Protein 1NIJ (pdb70)

Foldseek 3Di:
DAAEEFEEEAAPPQACVVVVQCVQADLPPAAEEEEEADDDDAAFDDWDQFPQRWTWTQGPSQYIYTHVVGPPLVNVVRVVVCCVVVVHDHRHYYYYQYHLGAPQVVVVSCCVDPPNVPRHDYQWYEYRAELACLVVVQQPDVSNLLSLQLGQEYEYEPPVPHDDSVVVLVVSCFQHQFYDYDYPPDDGDDVVSRGRSNSPPWDASRGDHPDDDDDVSNVSHQKGKQKDKWLDAFAVVLVVVLVVVLLVVCQVWWAKKKKWGRHDPDQFIKIKIDGRNDIDIDTHGGCVPPRGIMMMMTIGGPRPRVVSNVSVVVRDD

Radius of gyration: 20.63 Å; Cα contacts (8 Å, |Δi|>4): 645; chains: 1; bounding box: 56×52×45 Å

Solvent-accessible surface area: 15286 Å² total; per-residue (Å²): 177,62,15,38,0,2,0,0,0,2,11,94,51,5,31,19,86,73,5,8,129,63,0,7,63,85,160,41,49,90,85,0,1,1,1,12,64,139,60,37,151,23,72,62,92,99,83,55,114,10,130,86,77,0,60,0,32,38,1,77,19,35,0,3,5,1,14,76,103,23,135,14,66,49,1,0,23,0,0,7,48,5,41,93,137,58,75,13,96,8,64,59,0,0,0,14,0,14,14,100,29,53,0,0,63,6,0,101,25,9,73,91,43,158,67,0,64,136,64,4,97,11,12,0,0,0,0,1,8,1,10,50,66,1,61,99,22,4,92,145,67,76,37,5,9,9,1,5,1,2,0,10,35,0,0,0,12,78,43,120,108,23,80,108,16,137,142,8,66,86,4,0,18,46,0,0,4,19,2,45,41,100,46,31,83,177,62,92,15,96,28,34,63,0,19,118,22,71,2,31,101,54,46,60,116,4,9,54,66,108,84,177,167,68,161,154,31,60,153,102,13,71,0,33,22,8,8,7,87,10,114,16,16,0,47,75,77,87,5,61,156,18,28,100,65,14,11,136,136,3,12,110,72,1,12,2,0,2,0,8,3,52,1,70,76,74,96,50,1,17,2,14,23,4,12,45,150,72,119,60,63,81,100,55,106,78,12,67,152,67,174,37,65,0,4,0,0,0,0,1,44,102,26,31,74,158,110,8,94,63,44,0,52,62,9,169,156

CATH classification: 3.40.50.300 (+1 more: 3.30.1220.10)

Organism: Escherichia coli (strain K12) (NCBI:txid83333)

Secondary structure (DSSP, 8-state):
-PEEEEEEEESSSSS-HHHHHHHHHS-----EEEE-SS--S--EEEEEE-TTS-EEEEETTS-EEE-TTS-HHHHHHHHHHHHHHTS---SEEEEEEETT--HHHHHHHHHHSHHHHHHEEEEEEEEEEETTTHHHHHHH-HHHHHHHHT-SEEEEE-TTT-S-THHHHHHHHHH-SSSPEEE--SS---GGGGS---TTS--S---SS---S-STGGGG-SEEEEEEEESS-B-HHHHHHHHHHHHHHTTTTEEEEEEEE-BTT-SEEEEEEEETTEEEEEEEEE-TTSPP-EEEEEEEES--HHHHHHHHHTT--

InterPro domains:
  IPR003495 CobW/HypB/UreG, nucleotide-binding domain [PF02492] (6-183)
  IPR011629 Zinc chaperone CobW-like, C-terminal [PF07683] (224-315)
  IPR011629 Zinc chaperone CobW-like, C-terminal [SM00833] (224-317)
  IPR027417 P-loop containing nucleoside triphosphate hydrolase [G3DSA:3.40.50.300] (1-202)
  IPR027417 P-loop containing nucleoside triphosphate hydrolase [SSF52540] (2-201)
  IPR036627 CobW-like, C-terminal domain superfamily [G3DSA:3.30.1220.10] (203-318)
  IPR051316 Zinc-regulated GTPase metalloprotein activator [PTHR13748] (2-314)

Nearest PDB structures (foldseek):
  4ixn-assembly1_A  TM=9.864E-01  e=1.273E-63  Escherichia coli K-12
  4ixm-assembly1_A  TM=9.834E-01  e=1.738E-61  Escherichia coli K-12
  3bmy-assembly1_A  TM=4.419E-01  e=2.146E-01  Homo sapiens
  7s9f-assembly1_A  TM=4.448E-01  e=3.265E-01  Homo sapiens
  3rlp-assembly3_B-2  TM=4.328E-01  e=5.275E-01  Homo sapiens

GO terms:
  GO:0003924 GTPase activity (F, EXP)
  GO:0005829 cytosol (C, IDA)
  GO:0003924 GTPase activity (F, IDA)
  GO:0042802 identical protein binding (F, IDA)
  GO:0046914 transition metal ion binding (F, IDA)
  GO:0006974 DNA damage response (P, IEP)

B-factor: mean 46.55, std 18.04, range [12.7, 126.31]

Structure (mmCIF, N/CA/C/O backbone):
data_1NIJ
#
_entry.id   1NIJ
#
_cell.length_a   83.830
_cell.length_b   66.520
_cell.length_c   56.150
_cell.angle_alpha   90.00
_cell.angle_beta   114.96
_cell.angle_gamma   90.00
#
_symmetry.space_group_name_H-M   'C 1 2 1'
#
loop_
_entity.id
_entity.type
_entity.pdbx_description
1 polymer 'Hypothetical protein yjiA'
2 water water
#
loop_
_atom_site.group_PDB
_atom_site.id
_atom_site.type_symbol
_atom_site.label_atom_id
_atom_site.label_alt_id
_atom_site.label_comp_id
_atom_site.label_asym_id
_atom_site.label_entity_id
_atom_site.label_seq_id
_atom_site.pdbx_PDB_ins_code
_atom_site.Cartn_x
_atom_site.Cartn_y
_atom_site.Cartn_z
_atom_site.occupancy
_atom_site.B_iso_or_equiv
_atom_site.auth_seq_id
_atom_site.auth_comp_id
_atom_site.auth_asym_id
_atom_site.auth_atom_id
_atom_site.pdbx_PDB_model_num
ATOM 1 N N . ASN A 1 2 ? 18.649 -4.060 42.914 1.00 57.18 2 ASN A N 1
ATOM 2 C CA . ASN A 1 2 ? 19.534 -2.980 43.440 1.00 59.04 2 ASN A CA 1
ATOM 3 C C . ASN A 1 2 ? 20.618 -2.510 42.464 1.00 43.00 2 ASN A C 1
ATOM 4 O O . ASN A 1 2 ? 21.796 -2.837 42.615 1.00 49.47 2 ASN A O 1
ATOM 9 N N . PRO A 1 3 ? 20.224 -1.755 41.453 1.00 42.73 3 PRO A N 1
ATOM 10 C CA . PRO A 1 3 ? 21.203 -0.941 40.729 1.00 43.21 3 PRO A CA 1
ATOM 11 C C . PRO A 1 3 ? 21.653 0.150 41.706 1.00 35.85 3 PRO A C 1
ATOM 12 O O . PRO A 1 3 ? 20.857 0.580 42.553 1.00 42.82 3 PRO A O 1
ATOM 16 N N . ILE A 1 4 ? 22.913 0.572 41.594 1.00 38.41 4 ILE A N 1
ATOM 17 C CA . ILE A 1 4 ? 23.524 1.511 42.523 1.00 45.56 4 ILE A CA 1
ATOM 18 C C . ILE A 1 4 ? 23.174 2.948 42.143 1.00 50.63 4 ILE A C 1
ATOM 19 O O . ILE A 1 4 ? 23.325 3.359 40.990 1.00 28.80 4 ILE A O 1
ATOM 24 N N . ALA A 1 5 ? 22.719 3.718 43.122 1.00 34.03 5 ALA A N 1
ATOM 25 C CA . ALA A 1 5 ? 22.294 5.068 42.836 1.00 26.39 5 ALA A CA 1
ATOM 26 C C . ALA A 1 5 ? 23.486 6.017 42.568 1.00 30.79 5 ALA A C 1
ATOM 27 O O . ALA A 1 5 ? 24.424 6.156 43.377 1.00 38.53 5 ALA A O 1
ATOM 29 N N . VAL A 1 6 ? 23.423 6.678 41.425 1.00 30.45 6 VAL A N 1
ATOM 30 C CA . VAL A 1 6 ? 24.468 7.599 40.986 1.00 23.01 6 VAL A CA 1
ATOM 31 C C . VAL A 1 6 ? 24.057 9.100 41.019 1.00 29.56 6 VAL A C 1
ATOM 32 O O . VAL A 1 6 ? 23.032 9.482 40.505 1.00 34.26 6 VAL A O 1
ATOM 36 N N . THR A 1 7 ? 24.902 9.913 41.642 1.00 31.30 7 THR A N 1
ATOM 37 C CA . THR A 1 7 ? 24.749 11.359 41.768 1.00 29.11 7 THR A CA 1
ATOM 38 C C . THR A 1 7 ? 25.902 11.981 40.926 1.00 24.42 7 THR A C 1
ATOM 39 O O . THR A 1 7 ? 27.060 11.579 41.077 1.00 27.10 7 THR A O 1
ATOM 43 N N . LEU A 1 8 ? 25.584 12.960 40.068 1.00 23.43 8 LEU A N 1
ATOM 44 C CA . LEU A 1 8 ? 26.634 13.737 39.409 1.00 25.78 8 LEU A CA 1
ATOM 45 C C . LEU A 1 8 ? 26.593 15.121 39.968 1.00 29.03 8 LEU A C 1
ATOM 46 O O . LEU A 1 8 ? 25.569 15.802 39.993 1.00 30.26 8 LEU A O 1
ATOM 51 N N . LEU A 1 9 ? 27.744 15.497 40.480 1.00 32.80 9 LEU A N 1
ATOM 52 C CA . LEU A 1 9 ? 27.920 16.720 41.183 1.00 30.38 9 LEU A CA 1
ATOM 53 C C . LEU A 1 9 ? 28.633 17.580 40.176 1.00 31.42 9 LEU A C 1
ATOM 54 O O . LEU A 1 9 ? 29.758 17.293 39.788 1.00 35.84 9 LEU A O 1
ATOM 59 N N . THR A 1 10 ? 27.995 18.658 39.785 1.00 31.58 10 THR A N 1
ATOM 60 C CA . THR A 1 10 ? 28.569 19.519 38.804 1.00 28.18 10 THR A CA 1
ATOM 61 C C . THR A 1 10 ? 28.549 20.929 39.284 1.00 32.23 10 THR A C 1
ATOM 62 O O . THR A 1 10 ? 28.160 21.224 40.428 1.00 43.20 10 THR A O 1
ATOM 66 N N . GLY A 1 11 ? 29.049 21.793 38.425 1.00 32.27 11 GLY A N 1
ATOM 67 C CA . GLY A 1 11 ? 28.932 23.214 38.612 1.00 32.36 11 GLY A CA 1
ATOM 68 C C . GLY A 1 11 ? 30.307 23.790 38.435 1.00 36.09 11 GLY A C 1
ATOM 69 O O . GLY A 1 11 ? 31.292 23.057 38.396 1.00 37.24 11 GLY A O 1
ATOM 70 N N . PHE A 1 12 ? 30.375 25.108 38.350 1.00 24.95 12 PHE A N 1
ATOM 71 C CA . PHE A 1 12 ? 31.590 25.759 37.901 1.00 25.99 12 PHE A CA 1
ATOM 72 C C . PHE A 1 12 ? 32.676 25.753 38.971 1.00 50.79 12 PHE A C 1
ATOM 73 O O . PHE A 1 12 ? 32.398 25.633 40.174 1.00 52.49 12 PHE A O 1
ATOM 81 N N . LEU A 1 13 ? 33.919 25.843 38.514 1.00 68.53 13 LEU A N 1
ATOM 82 C CA . LEU A 1 13 ? 35.101 25.798 39.385 1.00 77.91 13 LEU A CA 1
ATOM 83 C C . LEU A 1 13 ? 35.016 26.680 40.641 1.00 76.82 13 LEU A C 1
ATOM 84 O O . LEU A 1 13 ? 34.697 27.862 40.564 1.00 61.11 13 LEU A O 1
ATOM 89 N N . GLY A 1 14 ? 35.331 26.099 41.794 1.00 84.91 14 GLY A N 1
ATOM 90 C CA . GLY A 1 14 ? 35.300 26.844 43.038 1.00 91.21 14 GLY A CA 1
ATOM 91 C C . GLY A 1 14 ? 33.898 27.300 43.390 1.00 93.77 14 GLY A C 1
ATOM 92 O O . GLY A 1 14 ? 33.592 28.496 43.375 1.00 84.53 14 GLY A O 1
ATOM 93 N N . ALA A 1 15 ? 33.041 26.330 43.694 1.00 99.77 15 ALA A N 1
ATOM 94 C CA . ALA A 1 15 ? 31.673 26.606 44.110 1.00 95.05 15 ALA A CA 1
ATOM 95 C C . ALA A 1 15 ? 31.446 26.122 45.539 1.00 90.65 15 ALA A C 1
ATOM 96 O O . ALA A 1 15 ? 30.625 26.683 46.266 1.00 81.62 15 ALA A O 1
ATOM 98 N N . GLY A 1 16 ? 32.180 25.083 45.935 1.00 83.20 16 GLY A N 1
ATOM 99 C CA . GLY A 1 16 ? 32.097 24.566 47.288 1.00 77.48 16 GLY A CA 1
ATOM 100 C C . GLY A 1 16 ? 31.975 23.054 47.402 1.00 78.20 16 GLY A C 1
ATOM 101 O O . GLY A 1 16 ? 31.397 22.541 48.362 1.00 81.09 16 GLY A O 1
ATOM 102 N N . LYS A 1 17 ? 32.519 22.330 46.434 1.00 66.11 17 LYS A N 1
ATOM 103 C CA . LYS A 1 17 ? 32.437 20.879 46.463 1.00 62.63 17 LYS A CA 1
ATOM 104 C C . LYS A 1 17 ? 33.506 20.324 47.399 1.00 70.02 17 LYS A C 1
ATOM 105 O O . LYS A 1 17 ? 33.241 19.484 48.265 1.00 63.96 17 LYS A O 1
ATOM 111 N N . THR A 1 18 ? 34.717 20.827 47.214 1.00 62.57 18 THR A N 1
ATOM 112 C CA . THR A 1 18 ? 35.868 20.426 48.001 1.00 53.59 18 THR A CA 1
ATOM 113 C C . THR A 1 18 ? 35.564 20.239 49.505 1.00 61.79 18 THR A C 1
ATOM 114 O O . THR A 1 18 ? 35.978 19.235 50.080 1.00 51.19 18 THR A O 1
ATOM 118 N N . THR A 1 19 ? 34.864 21.188 50.135 1.00 40.57 19 THR A N 1
ATOM 119 C CA . THR A 1 19 ? 34.379 20.990 51.512 1.00 35.22 19 THR A CA 1
ATOM 120 C C . THR A 1 19 ? 33.443 19.763 51.625 1.00 51.46 19 THR A C 1
ATOM 121 O O . THR A 1 19 ? 33.300 19.165 52.707 1.00 53.72 19 THR A O 1
ATOM 125 N N . LEU A 1 20 ? 32.775 19.402 50.523 1.00 42.76 20 LEU A N 1
ATOM 126 C CA . LEU A 1 20 ? 31.713 18.396 50.620 1.00 45.80 20 LEU A CA 1
ATOM 127 C C . LEU A 1 20 ? 32.341 17.041 50.457 1.00 44.96 20 LEU A C 1
ATOM 128 O O . LEU A 1 20 ? 31.978 16.096 51.146 1.00 53.86 20 LEU A O 1
ATOM 133 N N . LEU A 1 21 ? 33.298 16.949 49.544 1.00 43.27 21 LEU A N 1
ATOM 134 C CA . LEU A 1 21 ? 33.999 15.689 49.318 1.00 54.61 21 LEU A CA 1
ATOM 135 C C . LEU A 1 21 ? 34.871 15.329 50.528 1.00 50.99 21 LEU A C 1
ATOM 136 O O . LEU A 1 21 ? 34.803 14.209 51.036 1.00 63.52 21 LEU A O 1
ATOM 141 N N . ARG A 1 22 ? 35.651 16.301 51.003 1.00 60.18 22 ARG A N 1
ATOM 142 C CA . ARG A 1 22 ? 36.491 16.142 52.192 1.00 62.70 22 ARG A CA 1
ATOM 143 C C . ARG A 1 22 ? 35.683 15.692 53.409 1.00 69.28 22 ARG A C 1
ATOM 144 O O . ARG A 1 22 ? 36.224 15.080 54.341 1.00 68.11 22 ARG A O 1
ATOM 152 N N . HIS A 1 23 ? 34.387 16.009 53.395 1.00 55.38 23 HIS A N 1
ATOM 153 C CA . HIS A 1 23 ? 33.458 15.485 54.378 1.00 50.26 23 HIS A CA 1
ATOM 154 C C . HIS A 1 23 ? 33.164 14.028 54.062 1.00 58.36 23 HIS A C 1
ATOM 155 O O . HIS A 1 23 ? 33.193 13.181 54.957 1.00 41.25 23 HIS A O 1
ATOM 162 N N . ILE A 1 24 ? 32.914 13.741 52.781 1.00 39.21 24 ILE A N 1
ATOM 163 C CA . ILE A 1 24 ? 32.337 12.470 52.374 1.00 52.42 24 ILE A CA 1
ATOM 164 C C . ILE A 1 24 ? 33.393 11.393 52.437 1.00 48.47 24 ILE A C 1
ATOM 165 O O . ILE A 1 24 ? 33.098 10.183 52.592 1.00 48.27 24 ILE A O 1
ATOM 170 N N . LEU A 1 25 ? 34.633 11.854 52.319 1.00 37.56 25 LEU A N 1
ATOM 171 C CA . LEU A 1 25 ? 35.775 10.970 52.203 1.00 59.96 25 LEU A CA 1
ATOM 172 C C . LEU A 1 25 ? 36.368 10.640 53.574 1.00 60.93 25 LEU A C 1
ATOM 173 O O . LEU A 1 25 ? 36.782 9.507 53.813 1.00 50.47 25 LEU A O 1
ATOM 178 N N . ASN A 1 26 ? 36.375 11.614 54.484 1.00 57.16 26 ASN A N 1
ATOM 179 C CA . ASN A 1 26 ? 37.124 11.450 55.740 1.00 64.35 26 ASN A CA 1
ATOM 180 C C . ASN A 1 26 ? 36.306 11.111 56.984 1.00 62.75 26 ASN A C 1
ATOM 181 O O . ASN A 1 26 ? 36.818 10.493 57.928 1.00 40.80 26 ASN A O 1
ATOM 186 N N . GLU A 1 27 ? 35.058 11.551 57.014 1.00 58.18 27 GLU A N 1
ATOM 187 C CA . GLU A 1 27 ? 34.274 11.382 58.228 1.00 63.71 27 GLU A CA 1
ATOM 188 C C . GLU A 1 27 ? 33.625 10.002 58.294 1.00 48.68 27 GLU A C 1
ATOM 189 O O . GLU A 1 27 ? 33.368 9.356 57.262 1.00 40.29 27 GLU A O 1
ATOM 195 N N . GLN A 1 28 ? 33.386 9.533 59.516 1.00 42.79 28 GLN A N 1
ATOM 196 C CA . GLN A 1 28 ? 32.786 8.208 59.691 1.00 35.47 28 GLN A CA 1
ATOM 197 C C . GLN A 1 28 ? 31.254 8.360 59.640 1.00 44.05 28 GLN A C 1
ATOM 198 O O . GLN A 1 28 ? 30.529 7.998 60.594 1.00 34.64 28 GLN A O 1
ATOM 204 N N . HIS A 1 29 ? 30.770 8.918 58.522 1.00 33.09 29 HIS A N 1
ATOM 205 C CA . HIS A 1 29 ? 29.336 9.092 58.310 1.00 33.62 29 HIS A CA 1
ATOM 206 C C . HIS A 1 29 ? 28.570 7.777 58.092 1.00 40.25 29 HIS A C 1
ATOM 207 O O . HIS A 1 29 ? 27.336 7.782 58.015 1.00 40.59 29 HIS A O 1
ATOM 214 N N . GLY A 1 30 ? 29.280 6.661 57.929 1.00 47.14 30 GLY A N 1
ATOM 215 C CA . GLY A 1 30 ? 28.618 5.365 57.826 1.00 50.48 30 GLY A CA 1
ATOM 216 C C . GLY A 1 30 ? 28.016 4.907 56.488 1.00 48.75 30 GLY A C 1
ATOM 217 O O . GLY A 1 30 ? 27.670 3.731 56.339 1.00 54.47 30 GLY A O 1
ATOM 218 N N . TYR A 1 31 ? 27.889 5.821 55.528 1.00 40.16 31 TYR A N 1
ATOM 219 C CA . TYR A 1 31 ? 27.454 5.504 54.155 1.00 44.94 31 TYR A CA 1
ATOM 220 C C . TYR A 1 31 ? 28.553 4.878 53.298 1.00 31.14 31 TYR A C 1
ATOM 221 O O . TYR A 1 31 ? 29.705 5.270 53.379 1.00 36.93 31 TYR A O 1
ATOM 230 N N . LYS A 1 32 ? 28.143 3.929 52.465 1.00 34.26 32 LYS A N 1
ATOM 231 C CA . LYS A 1 32 ? 29.018 3.098 51.647 1.00 45.27 32 LYS A CA 1
ATOM 232 C C . LYS A 1 32 ? 28.984 3.747 50.281 1.00 41.74 32 LYS A C 1
ATOM 233 O O . LYS A 1 32 ? 28.155 3.398 49.421 1.00 31.28 32 LYS A O 1
ATOM 239 N N . ILE A 1 33 ? 29.846 4.756 50.149 1.00 39.27 33 ILE A N 1
ATOM 240 C CA . ILE A 1 33 ? 29.884 5.660 49.015 1.00 40.88 33 ILE A CA 1
ATOM 241 C C . ILE A 1 33 ? 31.207 5.538 48.254 1.00 33.70 33 ILE A C 1
ATOM 242 O O . ILE A 1 33 ? 32.289 5.486 48.846 1.00 34.88 33 ILE A O 1
ATOM 247 N N . ALA A 1 34 ? 31.106 5.562 46.942 1.00 34.55 34 ALA A N 1
ATOM 248 C CA . ALA A 1 34 ? 32.242 5.563 46.053 1.00 28.90 34 ALA A CA 1
ATOM 249 C C . ALA A 1 34 ? 32.218 6.877 45.315 1.00 25.21 34 ALA A C 1
ATOM 250 O O . ALA A 1 34 ? 31.199 7.294 44.803 1.00 31.33 34 ALA A O 1
ATOM 252 N N . VAL A 1 35 ? 33.346 7.555 45.339 1.00 33.31 35 VAL A N 1
ATOM 253 C CA . VAL A 1 35 ? 33.482 8.825 44.743 1.00 27.58 35 VAL A CA 1
ATOM 254 C C . VAL A 1 35 ? 34.506 8.746 43.579 1.00 31.33 35 VAL A C 1
ATOM 255 O O . VAL A 1 35 ? 35.663 8.333 43.779 1.00 37.04 35 VAL A O 1
ATOM 259 N N . ILE A 1 36 ? 34.078 9.212 42.402 1.00 26.68 36 ILE A N 1
ATOM 260 C CA . ILE A 1 36 ? 34.971 9.427 41.260 1.00 27.26 36 ILE A CA 1
ATOM 261 C C . ILE A 1 36 ? 35.158 10.925 41.147 1.00 24.66 36 ILE A C 1
ATOM 262 O O . ILE A 1 36 ? 34.247 11.648 40.756 1.00 33.22 36 ILE A O 1
ATOM 267 N N . GLU A 1 37 ? 36.344 11.390 41.483 1.00 29.16 37 GLU A N 1
ATOM 268 C CA . GLU A 1 37 ? 36.613 12.806 41.437 1.00 39.01 37 GLU A CA 1
ATOM 269 C C . GLU A 1 37 ? 37.797 12.992 40.522 1.00 46.82 37 GLU A C 1
ATOM 270 O O . GLU A 1 37 ? 38.442 12.014 40.161 1.00 52.56 37 GLU A O 1
ATOM 276 N N . ASN A 1 38 ? 38.106 14.241 40.186 1.00 58.59 38 ASN A N 1
ATOM 277 C CA . ASN A 1 38 ? 39.152 14.552 39.210 1.00 63.72 38 ASN A CA 1
ATOM 278 C C . ASN A 1 38 ? 40.556 14.138 39.651 1.00 73.04 38 ASN A C 1
ATOM 279 O O . ASN A 1 38 ? 41.314 13.546 38.878 1.00 65.01 38 ASN A O 1
ATOM 284 N N . GLU A 1 39 ? 40.911 14.465 40.888 1.00 74.03 39 GLU A N 1
ATOM 285 C CA . GLU A 1 39 ? 42.226 14.108 41.397 1.00 75.72 39 GLU A CA 1
ATOM 286 C C . GLU A 1 39 ? 42.218 13.894 42.904 1.00 75.50 39 GLU A C 1
ATOM 287 O O . GLU A 1 39 ? 41.426 14.499 43.629 1.00 74.92 39 GLU A O 1
ATOM 293 N N . PHE A 1 40 ? 43.110 13.028 43.367 1.00 71.15 40 PHE A N 1
ATOM 294 C CA . PHE A 1 40 ? 43.153 12.667 44.779 1.00 77.61 40 PHE A CA 1
ATOM 295 C C . PHE A 1 40 ? 43.694 13.808 45.640 1.00 76.66 40 PHE A C 1
ATOM 296 O O . PHE A 1 40 ? 44.259 14.780 45.129 1.00 69.60 40 PHE A O 1
ATOM 304 N N . GLY A 1 41 ? 43.508 13.695 46.951 1.00 82.86 41 GLY A N 1
ATOM 305 C CA . GLY A 1 41 ? 43.998 14.713 47.859 1.00 61.87 41 GLY A CA 1
ATOM 306 C C . GLY A 1 41 ? 43.781 14.413 49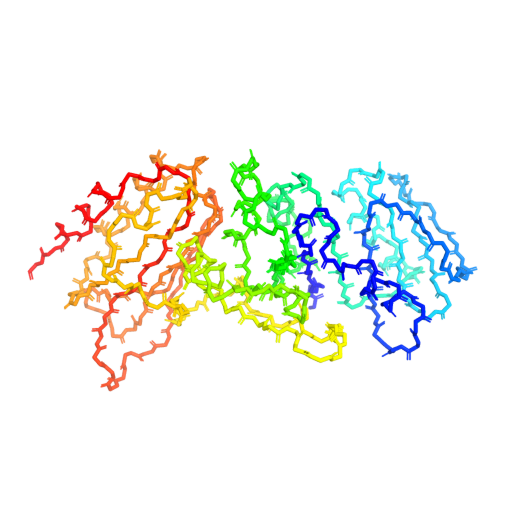.323 1.00 73.38 41 GLY A C 1
ATOM 307 O O . GLY A 1 41 ? 42.650 14.383 49.808 1.00 79.17 41 GLY A O 1
ATOM 308 N N . GLU A 1 42 ? 44.880 14.180 50.029 1.00 78.17 42 GLU A N 1
ATOM 309 C CA . GLU A 1 42 ? 44.883 14.187 51.496 1.00 77.82 42 GLU A CA 1
ATOM 310 C C . GLU A 1 42 ? 43.671 13.544 52.194 1.00 63.19 42 GLU A C 1
ATOM 311 O O . GLU A 1 42 ? 43.002 14.175 53.010 1.00 58.49 42 GLU A O 1
ATOM 317 N N . VAL A 1 43 ? 43.405 12.281 51.884 1.00 57.52 43 VAL A N 1
ATOM 318 C CA . VAL A 1 43 ? 42.379 11.532 52.578 1.00 54.60 43 VAL A CA 1
ATOM 319 C C . VAL A 1 43 ? 42.980 10.184 53.016 1.00 69.06 43 VAL A C 1
ATOM 320 O O . VAL A 1 43 ? 43.719 9.546 52.247 1.00 60.75 43 VAL A O 1
ATOM 324 N N . SER A 1 44 ? 42.679 9.777 54.251 1.00 49.54 44 SER A N 1
ATOM 325 C CA . SER A 1 44 ? 43.220 8.554 54.837 1.00 51.34 44 SER A CA 1
ATOM 326 C C . SER A 1 44 ? 42.807 7.327 54.036 1.00 50.96 44 SER A C 1
ATOM 327 O O . SER A 1 44 ? 41.619 6.974 54.000 1.00 46.50 44 SER A O 1
ATOM 330 N N . VAL A 1 45 ? 43.794 6.702 53.384 1.00 52.76 45 VAL A N 1
ATOM 331 C CA . VAL A 1 45 ? 43.595 5.456 52.643 1.00 48.12 45 VAL A CA 1
ATOM 332 C C . VAL A 1 45 ? 43.923 4.199 53.468 1.00 42.83 45 VAL A C 1
ATOM 333 O O . VAL A 1 45 ? 44.938 4.136 54.169 1.00 49.18 45 VAL A O 1
ATOM 337 N N . ASP A 1 46 ? 43.052 3.207 53.403 1.00 40.50 46 ASP A N 1
ATOM 338 C CA . ASP A 1 46 ? 43.383 1.928 53.991 1.00 46.78 46 ASP A CA 1
ATOM 339 C C . ASP A 1 46 ? 44.248 1.226 52.995 1.00 49.78 46 ASP A C 1
ATOM 340 O O . ASP A 1 46 ? 45.388 0.866 53.297 1.00 48.67 46 ASP A O 1
ATOM 345 N N . ASP A 1 47 ? 43.686 1.028 51.800 1.00 36.19 47 ASP A N 1
ATOM 346 C CA . ASP A 1 47 ? 44.286 0.117 50.808 1.00 54.09 47 ASP A CA 1
ATOM 347 C C . ASP A 1 47 ? 44.097 0.709 49.424 1.00 42.76 47 ASP A C 1
ATOM 348 O O . ASP A 1 47 ? 43.353 1.674 49.244 1.00 56.77 47 ASP A O 1
ATOM 353 N N . GLN A 1 48 ? 44.741 0.134 48.427 1.00 53.93 48 GLN A N 1
ATOM 354 C CA . GLN A 1 48 ? 44.364 0.493 47.071 1.00 39.38 48 GLN A CA 1
ATOM 355 C C . GLN A 1 48 ? 44.412 -0.672 46.085 1.00 64.29 48 GLN A C 1
ATOM 356 O O . GLN A 1 48 ? 45.122 -1.669 46.278 1.00 55.47 48 GLN A O 1
ATOM 362 N N . LEU A 1 49 ? 43.620 -0.532 45.035 1.00 65.40 49 LEU A N 1
ATOM 363 C CA . LEU A 1 49 ? 43.375 -1.606 44.095 1.00 62.24 49 LEU A CA 1
ATOM 364 C C . LEU A 1 49 ? 43.592 -1.057 42.696 1.00 59.37 49 LEU A C 1
ATOM 365 O O . LEU A 1 49 ? 43.246 0.081 42.436 1.00 44.99 49 LEU A O 1
ATOM 370 N N . ILE A 1 50 ? 44.141 -1.859 41.789 1.00 44.47 50 ILE A N 1
ATOM 371 C CA . ILE A 1 50 ? 44.244 -1.439 40.397 1.00 50.67 50 ILE A CA 1
ATOM 372 C C . ILE A 1 50 ? 43.448 -2.409 39.515 1.00 49.17 50 ILE A C 1
ATOM 373 O O . ILE A 1 50 ? 43.772 -3.593 39.455 1.00 58.33 50 ILE A O 1
ATOM 378 N N . GLY A 1 51 ? 42.408 -1.931 38.832 1.00 30.01 51 GLY A N 1
ATOM 379 C CA . GLY A 1 51 ? 41.486 -2.847 38.178 1.00 38.79 51 GLY A CA 1
ATOM 380 C C . GLY A 1 51 ? 42.023 -3.232 36.812 1.00 41.60 51 GLY A C 1
ATOM 381 O O . GLY A 1 51 ? 43.002 -2.656 36.331 1.00 62.03 51 GLY A O 1
ATOM 382 N N . ASP A 1 52 ? 41.390 -4.209 36.199 1.00 48.38 52 ASP A N 1
ATOM 383 C CA . ASP A 1 52 ? 41.749 -4.643 34.852 1.00 50.22 52 ASP A CA 1
ATOM 384 C C . ASP A 1 52 ? 41.870 -3.467 33.856 1.00 64.37 52 ASP A C 1
ATOM 385 O O . ASP A 1 52 ? 42.504 -3.588 32.798 1.00 47.31 52 ASP A O 1
ATOM 390 N N . ARG A 1 53 ? 41.321 -2.307 34.222 1.00 49.45 53 ARG A N 1
ATOM 391 C CA . ARG A 1 53 ? 41.259 -1.192 33.288 1.00 40.17 53 ARG A CA 1
ATOM 392 C C . ARG A 1 53 ? 42.025 0.010 33.753 1.00 39.94 53 ARG A C 1
ATOM 393 O O . ARG A 1 53 ? 41.747 1.117 33.310 1.00 63.14 53 ARG A O 1
ATOM 401 N N . ALA A 1 54 ? 43.009 -0.208 34.625 1.00 44.67 54 ALA A N 1
ATOM 402 C CA . ALA A 1 54 ? 43.891 0.850 35.098 1.00 35.01 54 ALA A CA 1
ATOM 403 C C . ALA A 1 54 ? 43.256 1.707 36.176 1.00 53.35 54 ALA A C 1
ATOM 404 O O . ALA A 1 54 ? 43.870 2.686 36.647 1.00 47.06 54 ALA A O 1
ATOM 406 N N . THR A 1 55 ? 42.047 1.345 36.603 1.00 50.51 55 THR A N 1
ATOM 407 C CA . THR A 1 55 ? 41.428 2.121 37.678 1.00 41.53 55 THR A CA 1
ATOM 408 C C . THR A 1 55 ? 42.062 1.883 39.050 1.00 38.83 55 THR A C 1
ATOM 409 O O . THR A 1 55 ? 41.965 0.799 39.612 1.00 50.00 55 THR A O 1
ATOM 413 N N . GLN A 1 56 ? 42.735 2.914 39.552 1.00 43.86 56 GLN A N 1
ATOM 414 C 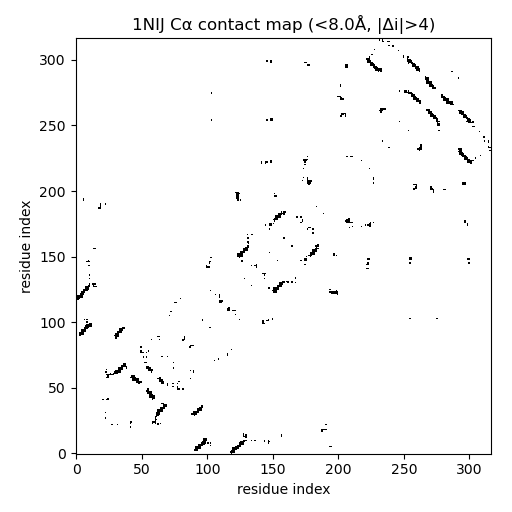CA . GLN A 1 56 ? 43.254 2.923 40.899 1.00 41.03 56 GLN A CA 1
ATOM 415 C C . GLN A 1 56 ? 42.054 3.135 41.806 1.00 57.37 56 GLN A C 1
ATOM 416 O O . GLN A 1 56 ? 41.561 4.255 41.931 1.00 48.28 56 GLN A O 1
ATOM 422 N N . ILE A 1 57 ? 41.550 2.069 42.414 1.00 41.48 57 ILE A N 1
ATOM 423 C CA . ILE A 1 57 ? 40.397 2.246 43.293 1.00 40.09 57 ILE A CA 1
ATOM 424 C C . ILE A 1 57 ? 40.878 2.172 44.721 1.00 44.45 57 ILE A C 1
ATOM 425 O O . ILE A 1 57 ? 41.351 1.121 45.176 1.00 54.60 57 ILE A O 1
ATOM 430 N N . LYS A 1 58 ? 40.782 3.294 45.432 1.00 34.73 58 LYS A N 1
ATOM 431 C CA . LYS A 1 58 ? 41.274 3.354 46.802 1.00 29.14 58 LYS A CA 1
ATOM 432 C C . LYS A 1 58 ? 40.197 3.101 47.846 1.00 44.09 58 LYS A C 1
ATOM 433 O O . LYS A 1 58 ? 39.085 3.632 47.744 1.00 48.16 58 LYS A O 1
ATOM 439 N N . THR A 1 59 ? 40.525 2.297 48.856 1.00 40.46 59 THR A N 1
ATOM 440 C CA . THR A 1 59 ? 39.595 2.086 49.987 1.00 49.14 59 THR A CA 1
ATOM 441 C C . THR A 1 59 ? 40.012 2.982 51.143 1.00 35.49 59 THR A C 1
ATOM 442 O O . THR A 1 59 ? 41.135 2.850 51.686 1.00 36.01 59 THR A O 1
ATOM 446 N N . LEU A 1 60 ? 39.111 3.875 51.545 1.00 34.30 60 LEU A N 1
ATOM 447 C CA . LEU A 1 60 ? 39.405 4.827 52.609 1.00 31.56 60 LEU A CA 1
ATOM 448 C C . LEU A 1 60 ? 39.095 4.223 53.981 1.00 39.36 60 LEU A C 1
ATOM 449 O O . LEU A 1 60 ? 38.272 3.316 54.102 1.00 45.68 60 LEU A O 1
ATOM 454 N N . THR A 1 61 ? 39.733 4.751 55.023 1.00 42.57 61 THR A N 1
ATOM 455 C CA . THR A 1 61 ? 39.467 4.249 56.378 1.00 52.30 61 THR A CA 1
ATOM 456 C C . THR A 1 61 ? 37.966 4.371 56.774 1.00 53.86 61 THR A C 1
ATOM 457 O O . THR A 1 61 ? 37.428 3.482 57.464 1.00 40.94 61 THR A O 1
ATOM 461 N N . ASN A 1 62 ? 37.286 5.437 56.314 1.00 51.83 62 ASN A N 1
ATOM 462 C CA . ASN A 1 62 ? 35.837 5.633 56.600 1.00 43.88 62 ASN A CA 1
ATOM 463 C C . ASN A 1 62 ? 34.923 4.687 55.845 1.00 52.79 62 ASN A C 1
ATOM 464 O O . ASN A 1 62 ? 33.702 4.702 56.036 1.00 54.39 62 ASN A O 1
ATOM 469 N N . GLY A 1 63 ? 35.515 3.824 55.023 1.00 43.56 63 GLY A N 1
ATOM 470 C CA . GLY A 1 63 ? 34.742 2.785 54.366 1.00 38.23 63 GLY A CA 1
ATOM 471 C C . GLY A 1 63 ? 34.213 3.214 53.010 1.00 39.95 63 GLY A C 1
ATOM 472 O O . GLY A 1 63 ? 33.467 2.476 52.365 1.00 53.66 63 GLY A O 1
ATOM 473 N N . CYS A 1 64 ? 34.590 4.409 52.590 1.00 40.24 64 CYS A N 1
ATOM 474 C CA . CYS A 1 64 ? 34.160 4.946 51.284 1.00 30.48 64 CYS A CA 1
ATOM 475 C C . CYS A 1 64 ? 35.191 4.490 50.251 1.00 41.35 64 CYS A C 1
ATOM 476 O O . CYS A 1 64 ? 36.262 4.028 50.627 1.00 46.89 64 CYS A O 1
ATOM 479 N N . ILE A 1 65 ? 34.846 4.526 48.966 1.00 46.36 65 ILE A N 1
ATOM 480 C CA . ILE A 1 65 ? 35.807 4.185 47.923 1.00 33.10 65 ILE A CA 1
ATOM 481 C C . ILE A 1 65 ? 36.140 5.391 47.066 1.00 31.35 65 ILE A C 1
ATOM 482 O O . ILE A 1 65 ? 35.236 6.143 46.690 1.00 44.94 65 ILE A O 1
ATOM 487 N N . CYS A 1 66 ? 37.419 5.596 46.752 1.00 24.09 66 CYS A N 1
ATOM 488 C CA . CYS A 1 66 ? 37.844 6.796 46.029 1.00 45.55 66 CYS A CA 1
ATOM 489 C C . CYS A 1 66 ? 38.527 6.393 44.697 1.00 47.65 66 CYS A C 1
ATOM 490 O O . CYS A 1 66 ? 39.415 5.532 44.707 1.00 45.37 66 CYS A O 1
ATOM 493 N N . CYS A 1 67 ? 38.059 6.966 43.570 1.00 32.02 67 CYS A N 1
ATOM 494 C CA . CYS A 1 67 ? 38.690 6.885 42.233 1.00 41.90 67 CYS A CA 1
ATOM 495 C C . CYS A 1 67 ? 39.141 8.230 41.716 1.00 51.69 67 CYS A C 1
ATOM 496 O O . CYS A 1 67 ? 38.573 9.255 42.092 1.00 60.90 67 CYS A O 1
ATOM 499 N N . SER A 1 68 ? 40.078 8.223 40.762 1.00 44.99 68 SER A N 1
ATOM 500 C CA . SER A 1 68 ? 40.434 9.456 40.064 1.00 45.65 68 SER A CA 1
ATOM 501 C C . SER A 1 68 ? 39.696 9.558 38.724 1.00 47.50 68 SER A C 1
ATOM 502 O O . SER A 1 68 ? 39.140 8.588 38.217 1.00 37.81 68 SER A O 1
ATOM 505 N N . ARG A 1 69 ? 39.675 10.752 38.153 1.00 65.12 69 ARG A N 1
ATOM 506 C CA . ARG A 1 69 ? 39.099 10.905 36.828 1.00 59.92 69 ARG A CA 1
ATOM 507 C C . ARG A 1 69 ? 40.206 10.917 35.768 1.00 70.49 69 ARG A C 1
ATOM 508 O O . ARG A 1 69 ? 40.028 11.448 34.671 1.00 65.38 69 ARG A O 1
ATOM 516 N N . SER A 1 70 ? 41.352 10.333 36.114 1.00 77.86 70 SER A N 1
ATOM 517 C CA . SER A 1 70 ? 42.441 10.137 35.160 1.00 78.55 70 SER A CA 1
ATOM 518 C C . SER A 1 70 ? 42.052 9.024 34.195 1.00 83.94 70 SER A C 1
ATOM 519 O O . SER A 1 70 ? 42.641 8.872 33.124 1.00 88.96 70 SER A O 1
ATOM 522 N N . ASN A 1 71 ? 41.051 8.249 34.597 1.00 72.07 71 ASN A N 1
ATOM 523 C CA . ASN A 1 71 ? 40.507 7.174 33.783 1.00 76.77 71 ASN A CA 1
ATOM 524 C C . ASN A 1 71 ? 39.545 7.740 32.757 1.00 62.42 71 ASN A C 1
ATOM 525 O O . ASN A 1 71 ? 39.134 8.888 32.854 1.00 57.64 71 ASN A O 1
ATOM 530 N N . GLU A 1 72 ? 39.188 6.928 31.773 1.00 55.86 72 GLU A N 1
ATOM 531 C CA . GLU A 1 72 ? 37.922 7.119 31.098 1.00 64.96 72 GLU A CA 1
ATOM 532 C C . GLU A 1 72 ? 36.812 6.541 32.021 1.00 63.28 72 GLU A C 1
ATOM 533 O O . GLU A 1 72 ? 36.964 5.466 32.639 1.00 44.77 72 GLU A O 1
ATOM 539 N N . LEU A 1 73 ? 35.713 7.282 32.117 1.00 47.13 73 LEU A N 1
ATOM 540 C CA . LEU A 1 73 ? 34.619 6.961 33.013 1.00 41.22 73 LEU A CA 1
ATOM 541 C C . LEU A 1 73 ? 34.114 5.532 32.949 1.00 45.48 73 LEU A C 1
ATOM 542 O O . LEU A 1 73 ? 34.082 4.842 33.955 1.00 53.49 73 LEU A O 1
ATOM 547 N N . GLU A 1 74 ? 33.648 5.134 31.772 1.00 41.94 74 GLU A N 1
ATOM 548 C CA . GLU A 1 74 ? 33.151 3.779 31.507 1.00 43.30 74 GLU A CA 1
ATOM 549 C C . GLU A 1 74 ? 34.004 2.690 32.170 1.00 24.93 74 GLU A C 1
ATOM 550 O O . GLU A 1 74 ? 33.484 1.742 32.766 1.00 57.77 74 GLU A O 1
ATOM 556 N N . ASP A 1 75 ? 35.308 2.840 32.090 1.00 3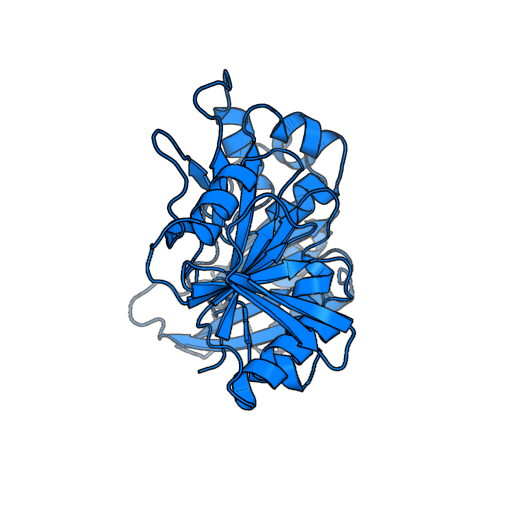6.01 75 ASP A N 1
ATOM 557 C CA . ASP A 1 75 ? 36.184 1.821 32.589 1.00 43.98 75 ASP A CA 1
ATOM 558 C C . ASP A 1 75 ? 36.234 1.859 34.087 1.00 39.61 75 ASP A C 1
ATOM 559 O O . ASP A 1 75 ? 36.384 0.832 34.680 1.00 41.15 75 ASP A O 1
ATOM 564 N N . ALA A 1 76 ? 36.171 3.047 34.700 1.00 37.25 76 ALA A N 1
ATOM 565 C CA . ALA A 1 76 ? 36.194 3.101 36.157 1.00 37.88 76 ALA A CA 1
ATOM 566 C C . ALA A 1 76 ? 34.893 2.565 36.672 1.00 37.76 76 ALA A C 1
ATOM 567 O O . ALA A 1 76 ? 34.816 2.034 37.778 1.00 40.72 76 ALA A O 1
ATOM 569 N N . LEU A 1 77 ? 33.836 2.783 35.905 1.00 45.05 77 LEU A N 1
ATOM 570 C CA . LEU A 1 77 ? 32.551 2.309 36.371 1.00 33.94 77 LEU A CA 1
ATOM 571 C C . LEU A 1 77 ? 32.482 0.811 36.196 1.00 43.95 77 LEU A C 1
ATOM 572 O O . LEU A 1 77 ? 31.780 0.129 36.930 1.00 29.48 77 LEU A O 1
ATOM 577 N N . LEU A 1 78 ? 33.191 0.274 35.214 1.00 42.88 78 LEU A N 1
ATOM 578 C CA . LEU A 1 78 ? 33.173 -1.193 35.084 1.00 43.30 78 LEU A CA 1
ATOM 579 C C . LEU A 1 78 ? 34.192 -1.835 36.020 1.00 35.20 78 LEU A C 1
ATOM 580 O O . LEU A 1 78 ? 34.022 -2.972 36.482 1.00 45.74 78 LEU A O 1
ATOM 585 N N . ASP A 1 79 ? 35.282 -1.132 36.288 1.00 35.65 79 ASP A N 1
ATOM 586 C CA . ASP A 1 79 ? 36.216 -1.708 37.242 1.00 49.10 79 ASP A CA 1
ATOM 587 C C . ASP A 1 79 ? 35.577 -1.736 38.611 1.00 44.29 79 ASP A C 1
ATOM 588 O O . ASP A 1 79 ? 35.837 -2.638 39.400 1.00 38.51 79 ASP A O 1
ATOM 593 N N . LEU A 1 80 ? 34.720 -0.765 38.895 1.00 35.29 80 LEU A N 1
ATOM 594 C CA . LEU A 1 80 ? 34.220 -0.655 40.276 1.00 36.28 80 LEU A CA 1
ATOM 595 C C . LEU A 1 80 ? 33.284 -1.844 40.428 1.00 40.34 80 LEU A C 1
ATOM 596 O O . LEU A 1 80 ? 33.194 -2.464 41.481 1.00 47.55 80 LEU A O 1
ATOM 601 N N . LEU A 1 81 ? 32.600 -2.182 39.344 1.00 38.17 81 LEU A N 1
ATOM 602 C CA . LEU A 1 81 ? 31.587 -3.207 39.452 1.00 45.66 81 LEU A CA 1
ATOM 603 C C . LEU A 1 81 ? 32.256 -4.571 39.620 1.00 41.61 81 LEU A C 1
ATOM 604 O O . LEU A 1 81 ? 31.810 -5.370 40.439 1.00 51.80 81 LEU A O 1
ATOM 609 N N . ASP A 1 82 ? 33.324 -4.808 38.846 1.00 53.47 82 ASP A N 1
ATOM 610 C CA . ASP A 1 82 ? 34.148 -6.028 38.912 1.00 47.60 82 ASP A CA 1
ATOM 611 C C . ASP A 1 82 ? 34.645 -6.311 40.309 1.00 47.04 82 ASP A C 1
ATOM 612 O O . ASP A 1 82 ? 34.613 -7.452 40.775 1.00 49.60 82 ASP A O 1
ATOM 617 N N . ASN A 1 83 ? 35.186 -5.283 40.945 1.00 32.88 83 ASN A N 1
ATOM 618 C CA . ASN A 1 83 ? 35.697 -5.417 42.293 1.00 52.35 83 ASN A CA 1
ATOM 619 C C . ASN A 1 83 ? 34.582 -5.547 43.311 1.00 43.62 83 ASN A C 1
ATOM 620 O O . ASN A 1 83 ? 34.766 -6.157 44.358 1.00 58.28 83 ASN A O 1
ATOM 625 N N . LEU A 1 84 ? 33.421 -4.988 42.984 1.00 33.85 84 LEU A N 1
ATOM 626 C CA . LEU A 1 84 ? 32.214 -5.166 43.768 1.00 45.31 84 LEU A CA 1
ATOM 627 C C . LEU A 1 84 ? 31.822 -6.624 43.783 1.00 57.95 84 LEU A C 1
ATOM 628 O O . LEU A 1 84 ? 31.699 -7.249 44.849 1.00 58.37 84 LEU A O 1
ATOM 633 N N . ASP A 1 85 ? 31.629 -7.161 42.582 1.00 50.16 85 ASP A N 1
ATOM 634 C CA . ASP A 1 85 ? 31.137 -8.526 42.423 1.00 59.65 85 ASP A CA 1
ATOM 635 C C . ASP A 1 85 ? 32.134 -9.596 42.870 1.00 50.98 85 ASP A C 1
ATOM 636 O O . ASP A 1 85 ? 31.726 -10.635 43.390 1.00 46.37 85 ASP A O 1
ATOM 641 N N . LYS A 1 86 ? 33.432 -9.342 42.691 1.00 43.70 86 LYS A N 1
ATOM 642 C CA . LYS A 1 86 ? 34.464 -10.245 43.217 1.00 58.72 86 LYS A CA 1
ATOM 643 C C . LYS A 1 86 ? 34.572 -10.119 44.734 1.00 61.14 86 LYS A C 1
ATOM 644 O O . LYS A 1 86 ? 35.144 -10.979 45.415 1.00 67.72 86 LYS A O 1
ATOM 650 N N . GLY A 1 87 ? 34.037 -9.030 45.270 1.00 62.07 87 GLY A N 1
ATOM 651 C CA . GLY A 1 87 ? 34.007 -8.856 46.710 1.00 52.18 87 GLY A CA 1
ATOM 652 C C . GLY A 1 87 ? 35.142 -8.052 47.307 1.00 45.44 87 GLY A C 1
ATOM 653 O O . GLY A 1 87 ? 35.263 -8.002 48.529 1.00 59.47 87 GLY A O 1
ATOM 654 N N . ASN A 1 88 ? 35.967 -7.406 46.478 1.00 47.30 88 ASN A N 1
ATOM 655 C CA . ASN A 1 88 ? 37.044 -6.560 47.014 1.00 43.84 88 ASN A CA 1
ATOM 656 C C . ASN A 1 88 ? 36.580 -5.212 47.563 1.00 44.04 88 ASN A C 1
ATOM 657 O O . ASN A 1 88 ? 37.352 -4.526 48.227 1.00 38.77 88 ASN A O 1
ATOM 662 N N . ILE A 1 89 ? 35.360 -4.803 47.228 1.00 54.40 89 ILE A N 1
ATOM 663 C CA . ILE A 1 89 ? 34.839 -3.535 47.714 1.00 43.16 89 ILE A CA 1
ATOM 664 C C . ILE A 1 89 ? 33.349 -3.680 47.878 1.00 53.39 89 ILE A C 1
ATOM 665 O O . ILE A 1 89 ? 32.736 -4.570 47.274 1.00 52.67 89 ILE A O 1
ATOM 670 N N . GLN A 1 90 ? 32.783 -2.838 48.738 1.00 41.03 90 GLN A N 1
ATOM 671 C CA . GLN A 1 90 ? 31.349 -2.716 48.872 1.00 36.79 90 GLN A CA 1
ATOM 672 C C . GLN A 1 90 ? 31.057 -1.220 48.805 1.00 35.26 90 GLN A C 1
ATOM 673 O O . GLN A 1 90 ? 31.869 -0.411 49.315 1.00 40.41 90 GLN A O 1
ATOM 679 N N . PHE A 1 91 ? 29.934 -0.855 48.192 1.00 36.66 91 PHE A N 1
ATOM 680 C CA . PHE A 1 91 ? 29.501 0.547 48.112 1.00 41.82 91 PHE A CA 1
ATOM 681 C C . PHE A 1 91 ? 28.075 0.596 47.609 1.00 40.76 91 PHE A C 1
ATOM 682 O O . PHE A 1 91 ? 27.677 -0.210 46.749 1.00 47.17 91 PHE A O 1
ATOM 690 N N . ASP A 1 92 ? 27.290 1.483 48.223 1.00 36.27 92 ASP A N 1
ATOM 691 C CA . ASP A 1 92 ? 25.865 1.678 47.960 1.00 46.70 92 ASP A CA 1
ATOM 692 C C . ASP A 1 92 ? 25.591 2.797 46.958 1.00 39.95 92 ASP A C 1
ATOM 693 O O . ASP A 1 92 ? 24.568 2.819 46.279 1.00 45.07 92 ASP A O 1
ATOM 698 N N . ARG A 1 93 ? 26.509 3.746 46.920 1.00 47.12 93 ARG A N 1
ATOM 699 C CA . ARG A 1 93 ? 26.279 5.001 46.249 1.00 48.68 93 ARG A CA 1
ATOM 700 C C . ARG A 1 93 ? 27.498 5.413 45.458 1.00 30.60 93 ARG A C 1
ATOM 701 O O . ARG A 1 93 ? 28.616 4.992 45.736 1.00 33.32 93 ARG A O 1
ATOM 709 N N . LEU A 1 94 ? 27.269 6.238 44.458 1.00 31.18 94 LEU A N 1
ATOM 710 C CA . LEU A 1 94 ? 28.366 6.780 43.704 1.00 27.30 94 LEU A CA 1
ATOM 711 C C . LEU A 1 94 ? 28.113 8.217 43.431 1.00 25.83 94 LEU A C 1
ATOM 712 O O . LEU A 1 94 ? 27.037 8.560 42.881 1.00 25.61 94 LEU A O 1
ATOM 717 N N . VAL A 1 95 ? 29.123 9.026 43.737 1.00 24.92 95 VAL A N 1
ATOM 718 C CA . VAL A 1 95 ? 29.107 10.452 43.405 1.00 26.10 95 VAL A CA 1
ATOM 719 C C . VAL A 1 95 ? 30.187 10.694 42.361 1.00 25.06 95 VAL A C 1
ATOM 720 O O . VAL A 1 95 ? 31.372 10.459 42.611 1.00 30.23 95 VAL A O 1
ATOM 724 N N . ILE A 1 96 ? 29.776 11.186 41.206 1.00 33.97 96 ILE A N 1
ATOM 725 C CA . ILE A 1 96 ? 30.746 11.522 40.186 1.00 27.18 96 ILE A CA 1
ATOM 726 C C . ILE A 1 96 ? 30.906 13.007 40.104 1.00 28.09 96 ILE A C 1
ATOM 727 O O . ILE A 1 96 ? 29.941 13.718 39.803 1.00 36.45 96 ILE A O 1
ATOM 732 N N . GLU A 1 97 ? 32.134 13.492 40.347 1.00 32.26 97 GLU A N 1
ATOM 733 C CA . GLU A 1 97 ? 32.445 14.908 40.177 1.00 46.36 97 GLU A CA 1
AT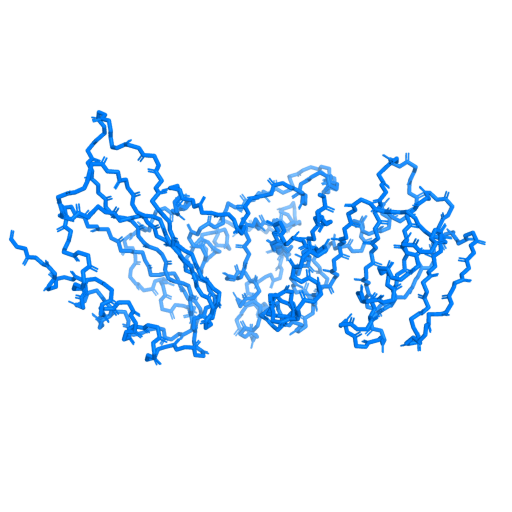OM 734 C C . GLU A 1 97 ? 32.523 15.248 38.699 1.00 55.46 97 GLU A C 1
ATOM 735 O O . GLU A 1 97 ? 33.195 14.553 37.921 1.00 51.52 97 GLU A O 1
ATOM 741 N N . CYS A 1 98 ? 31.823 16.310 38.315 1.00 38.04 98 CYS A N 1
ATOM 742 C CA . CYS A 1 98 ? 31.980 16.884 36.978 1.00 43.83 98 CYS A CA 1
ATOM 743 C C . CYS A 1 98 ? 31.886 18.402 37.024 1.00 31.25 98 CYS A C 1
ATOM 744 O O . CYS A 1 98 ? 30.927 18.996 36.578 1.00 42.59 98 CYS A O 1
ATOM 747 N N . THR A 1 99 ? 32.858 19.007 37.670 1.00 35.65 99 THR A N 1
ATOM 748 C CA . THR A 1 99 ? 32.838 20.452 37.885 1.00 45.58 99 THR A CA 1
ATOM 749 C C . THR A 1 99 ? 33.768 21.083 36.840 1.00 44.03 99 THR A C 1
ATOM 750 O O . THR A 1 99 ? 34.276 20.388 35.944 1.00 42.24 99 THR A O 1
ATOM 754 N N . GLY A 1 100 ? 33.961 22.392 36.897 1.00 52.80 100 GLY A N 1
ATOM 755 C CA . GLY A 1 100 ? 34.810 23.046 35.904 1.00 45.77 100 GLY A CA 1
ATOM 756 C C . GLY A 1 100 ? 34.149 23.287 34.565 1.00 43.49 100 GLY A C 1
ATOM 757 O O . GLY A 1 100 ? 33.085 23.883 34.526 1.00 44.38 100 GLY A O 1
ATOM 758 N N . MET A 1 101 ? 34.801 22.881 33.464 1.00 33.46 101 MET A N 1
ATOM 759 C CA . MET A 1 101 ? 34.197 22.950 32.141 1.00 48.98 101 MET A CA 1
ATOM 760 C C . MET A 1 101 ? 33.423 21.694 31.798 1.00 48.61 101 MET A C 1
ATOM 761 O O . MET A 1 101 ? 32.852 21.594 30.711 1.00 42.03 101 MET A O 1
ATOM 766 N N . ALA A 1 102 ? 33.460 20.711 32.694 1.00 31.89 102 ALA A N 1
ATOM 767 C CA . ALA A 1 102 ? 32.924 19.401 32.365 1.00 37.54 102 ALA A CA 1
ATOM 768 C C . ALA A 1 102 ? 31.457 19.457 31.967 1.00 41.11 102 ALA A C 1
ATOM 769 O O . ALA A 1 102 ? 30.686 20.260 32.489 1.00 41.79 102 ALA A O 1
ATOM 771 N N . ASP A 1 103 ? 31.088 18.579 31.035 1.00 45.09 103 ASP A N 1
ATOM 772 C CA . ASP A 1 103 ? 29.749 18.465 30.516 1.00 38.25 103 ASP A CA 1
ATOM 773 C C . ASP A 1 103 ? 29.053 17.245 31.120 1.00 45.50 103 ASP A C 1
ATOM 774 O O . ASP A 1 103 ? 29.490 16.077 30.900 1.00 29.00 103 ASP A O 1
ATOM 779 N N . PRO A 1 104 ? 27.963 17.515 31.856 1.00 24.49 104 PRO A N 1
ATOM 780 C CA . PRO A 1 104 ? 27.111 16.470 32.373 1.00 27.84 104 PRO A CA 1
ATOM 781 C C . PRO A 1 104 ? 26.503 15.671 31.226 1.00 32.62 104 PRO A C 1
ATOM 782 O O . PRO A 1 104 ? 26.349 14.487 31.349 1.00 27.09 104 PRO A O 1
ATOM 786 N N . GLY A 1 105 ? 26.143 16.305 30.118 1.00 30.72 105 GLY A N 1
ATOM 787 C CA . GLY A 1 105 ? 25.584 15.504 29.036 1.00 27.35 105 GLY A CA 1
ATOM 788 C C . GLY A 1 105 ? 26.228 14.163 28.754 1.00 17.56 105 GLY A C 1
ATOM 789 O O . GLY A 1 105 ? 25.528 13.119 28.717 1.00 23.21 105 GLY A O 1
ATOM 790 N N . PRO A 1 106 ? 27.526 14.133 28.404 1.00 20.97 106 PRO A N 1
ATOM 791 C CA . PRO A 1 106 ? 28.114 12.842 27.980 1.00 28.11 106 PRO A CA 1
ATOM 792 C C . PRO A 1 106 ? 28.186 11.772 29.046 1.00 34.49 106 PRO A C 1
ATOM 793 O O . PRO A 1 106 ? 28.160 10.569 28.710 1.00 25.68 106 PRO A O 1
ATOM 797 N N . ILE A 1 107 ? 28.282 12.210 30.302 1.00 25.91 107 ILE A N 1
ATOM 798 C CA . ILE A 1 107 ? 28.341 11.298 31.452 1.00 35.02 107 ILE A CA 1
ATOM 799 C C . ILE A 1 107 ? 26.983 10.631 31.634 1.00 23.79 107 ILE A C 1
ATOM 800 O O . ILE A 1 107 ? 26.876 9.448 31.901 1.00 33.27 107 ILE A O 1
ATOM 805 N N . ILE A 1 108 ? 25.943 11.430 31.551 1.00 23.19 108 ILE A N 1
ATOM 806 C CA . ILE A 1 108 ? 24.587 10.901 31.688 1.00 25.36 108 ILE A CA 1
ATOM 807 C C . ILE A 1 108 ? 24.417 9.874 30.584 1.00 44.68 108 ILE A C 1
ATOM 808 O O . ILE A 1 108 ? 23.903 8.774 30.819 1.00 34.27 108 ILE A O 1
ATOM 813 N N . GLN A 1 109 ? 24.843 10.213 29.362 1.00 26.47 109 GLN A N 1
ATOM 814 C CA . GLN A 1 109 ? 24.586 9.286 28.232 1.00 31.19 109 GLN A CA 1
ATOM 815 C C . GLN A 1 109 ? 25.333 7.921 28.367 1.00 37.21 109 GLN A C 1
ATOM 816 O O . GLN A 1 109 ? 24.806 6.881 27.987 1.00 44.42 109 GLN A O 1
ATOM 822 N N . THR A 1 110 ? 26.506 7.927 28.985 1.00 37.70 110 THR A N 1
ATOM 823 C CA . THR A 1 110 ? 27.282 6.714 29.175 1.00 43.12 110 THR A CA 1
ATOM 824 C C . THR A 1 110 ? 26.527 5.794 30.143 1.00 51.62 110 THR A C 1
ATOM 825 O O . THR A 1 110 ? 26.679 4.569 30.132 1.00 38.14 110 THR A O 1
ATOM 829 N N . PHE A 1 111 ? 25.695 6.383 30.982 1.00 43.56 111 PHE A N 1
ATOM 830 C CA . PHE A 1 111 ? 24.958 5.595 31.960 1.00 40.00 111 PHE A CA 1
ATOM 831 C C . PHE A 1 111 ? 23.822 4.829 31.344 1.00 49.66 111 PHE A C 1
ATOM 832 O O . PHE A 1 111 ? 23.452 3.787 31.838 1.00 49.86 111 PHE A O 1
ATOM 840 N N . PHE A 1 112 ? 23.309 5.360 30.245 1.00 38.43 112 PHE A N 1
ATOM 841 C CA . PHE A 1 112 ? 22.178 4.814 29.550 1.00 41.86 112 PHE A CA 1
ATOM 842 C C . PHE A 1 112 ? 22.645 3.963 28.376 1.00 56.54 112 PHE A C 1
ATOM 843 O O . PHE A 1 112 ? 22.048 2.929 28.125 1.00 56.84 112 PHE A O 1
ATOM 851 N N . SER A 1 113 ? 23.704 4.399 27.668 1.00 42.75 113 SER A N 1
ATOM 852 C CA . SER A 1 113 ? 24.091 3.771 26.386 1.00 51.48 113 SER A CA 1
ATOM 853 C C . SER A 1 113 ? 24.863 2.459 26.549 1.00 49.70 113 SER A C 1
ATOM 854 O O . SER A 1 113 ? 24.773 1.525 25.710 1.00 35.54 113 SER A O 1
ATOM 857 N N . HIS A 1 114 ? 25.629 2.385 27.627 1.00 44.14 114 HIS A N 1
ATOM 858 C CA . HIS A 1 114 ? 26.306 1.144 27.991 1.00 55.44 114 HIS A CA 1
ATOM 859 C C . HIS A 1 114 ? 25.328 0.051 28.473 1.00 61.48 114 HIS A C 1
ATOM 860 O O . HIS A 1 114 ? 24.471 0.292 29.324 1.00 75.15 114 HIS A O 1
ATOM 867 N N . GLU A 1 115 ? 25.471 -1.152 27.928 1.00 59.48 115 GLU A N 1
ATOM 868 C CA . GLU A 1 115 ? 24.558 -2.243 28.236 1.00 58.03 115 GLU A CA 1
ATOM 869 C C . GLU A 1 115 ? 24.630 -2.600 29.719 1.00 34.79 115 GLU A C 1
ATOM 870 O O . GLU A 1 115 ? 23.604 -2.692 30.410 1.00 48.12 115 GLU A O 1
ATOM 876 N N . VAL A 1 116 ? 25.846 -2.781 30.200 1.00 52.40 116 VAL A N 1
ATOM 877 C CA . VAL A 1 116 ? 26.081 -3.167 31.586 1.00 56.01 116 VAL A CA 1
ATOM 878 C C . VAL A 1 116 ? 25.662 -2.122 32.625 1.00 51.61 116 VAL A C 1
ATOM 879 O O . VAL A 1 116 ? 24.802 -2.390 33.484 1.00 53.83 116 VAL A O 1
ATOM 883 N N . LEU A 1 117 ? 26.266 -0.939 32.560 1.00 48.63 117 LEU A N 1
ATOM 884 C CA . LEU A 1 117 ? 26.000 0.083 33.580 1.00 64.16 117 LEU A CA 1
ATOM 885 C C . LEU A 1 117 ? 24.524 0.502 33.594 1.00 62.61 117 LEU A C 1
ATOM 886 O O . LEU A 1 117 ? 24.002 0.989 34.610 1.00 44.04 117 LEU A O 1
ATOM 891 N N . CYS A 1 118 ? 23.84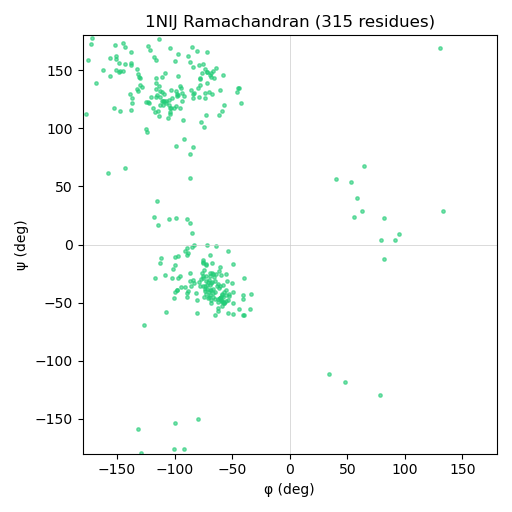8 0.290 32.470 1.00 52.85 118 CYS A N 1
ATOM 892 C CA . CYS A 1 118 ? 22.428 0.572 32.413 1.00 57.33 118 CYS A CA 1
ATOM 893 C C . CYS A 1 118 ? 21.705 -0.230 33.484 1.00 57.12 118 CYS A C 1
ATOM 894 O O . CYS A 1 118 ? 20.786 0.293 34.131 1.00 63.47 118 CYS A O 1
ATOM 897 N N . GLN A 1 119 ? 22.117 -1.493 33.667 1.00 53.08 119 GLN A N 1
ATOM 898 C CA . GLN A 1 119 ? 21.498 -2.385 34.659 1.00 51.92 119 GLN A CA 1
ATOM 899 C C . GLN A 1 119 ? 22.006 -2.188 36.064 1.00 47.48 119 GLN A C 1
ATOM 900 O O . GLN A 1 119 ? 21.234 -2.238 37.026 1.00 42.55 119 GLN A O 1
ATOM 906 N N . ARG A 1 120 ? 23.313 -2.000 36.189 1.00 44.71 120 ARG A N 1
ATOM 907 C CA . ARG A 1 120 ? 23.917 -2.090 37.492 1.00 54.72 120 ARG A CA 1
ATOM 908 C C . ARG A 1 120 ? 23.863 -0.763 38.235 1.00 42.29 120 ARG A C 1
ATOM 909 O O . ARG A 1 120 ? 23.885 -0.767 39.445 1.00 36.49 120 ARG A O 1
ATOM 917 N N . TYR A 1 121 ? 23.764 0.345 37.499 1.00 47.33 121 TYR A N 1
ATOM 918 C CA . TYR A 1 121 ? 23.697 1.693 38.092 1.00 37.88 121 TYR A CA 1
ATOM 919 C C . TYR A 1 121 ? 22.374 2.342 37.729 1.00 42.46 121 TYR A C 1
ATOM 920 O O . TYR A 1 121 ? 21.731 1.935 36.782 1.00 37.09 121 TYR A O 1
ATOM 929 N N . LEU A 1 122 ? 21.999 3.372 38.480 1.00 26.59 122 LEU A N 1
ATOM 930 C CA . LEU A 1 122 ? 20.781 4.091 38.268 1.00 38.06 122 LEU A CA 1
ATOM 931 C C . LEU A 1 122 ? 21.092 5.520 38.668 1.00 31.49 122 LEU A C 1
ATOM 932 O O . LEU A 1 122 ? 21.386 5.791 39.845 1.00 31.89 122 LEU A O 1
ATOM 937 N N . LEU A 1 123 ? 21.046 6.434 37.696 1.00 36.92 123 LEU A N 1
ATOM 938 C CA . LEU A 1 123 ? 21.243 7.867 37.991 1.00 34.34 123 LEU A CA 1
ATOM 939 C C . LEU A 1 123 ? 20.074 8.396 38.821 1.00 35.27 123 LEU A C 1
ATOM 940 O O . LEU A 1 123 ? 18.912 8.269 38.445 1.00 29.71 123 LEU A O 1
ATOM 945 N N . ASP A 1 124 ? 20.392 9.064 39.910 1.00 27.77 124 ASP A N 1
ATOM 946 C CA . ASP A 1 124 ? 19.375 9.623 40.748 1.00 27.38 124 ASP A CA 1
ATOM 947 C C . ASP A 1 124 ? 19.203 11.102 40.413 1.00 41.71 124 ASP A C 1
ATOM 948 O O . ASP A 1 124 ? 18.083 11.615 40.385 1.00 57.64 124 ASP A O 1
ATOM 953 N N . GLY A 1 125 ? 20.319 11.777 40.156 1.00 35.52 125 GLY A N 1
ATOM 954 C CA . GLY A 1 125 ? 20.293 13.210 39.978 1.00 29.37 125 GLY A CA 1
ATOM 955 C C . GLY A 1 125 ? 21.537 13.948 39.591 1.00 23.57 125 GLY A C 1
ATOM 956 O O . GLY A 1 125 ? 22.652 13.502 39.801 1.00 34.92 125 GLY A O 1
ATOM 957 N N . VAL A 1 126 ? 21.311 15.139 39.034 1.00 28.41 126 VAL A N 1
ATOM 958 C CA . VAL A 1 126 ? 22.360 16.078 38.782 1.00 20.65 126 VAL A CA 1
ATOM 959 C C . VAL A 1 126 ? 22.228 17.203 39.760 1.00 20.34 126 VAL A C 1
ATOM 960 O O . VAL A 1 126 ? 21.159 17.778 39.883 1.00 22.10 126 VAL A O 1
ATOM 964 N N . ILE A 1 127 ? 23.280 17.424 40.534 1.00 27.60 127 ILE A N 1
ATOM 965 C CA . ILE A 1 127 ? 23.252 18.475 41.545 1.00 37.31 127 ILE A CA 1
ATOM 966 C C . ILE A 1 127 ? 24.193 19.503 41.008 1.00 29.54 127 ILE A C 1
ATOM 967 O O . ILE A 1 127 ? 25.333 19.196 40.723 1.00 33.63 127 ILE A O 1
ATOM 972 N N . ALA A 1 128 ? 23.713 20.713 40.774 1.00 22.45 128 ALA A N 1
ATOM 973 C CA . ALA A 1 128 ? 24.633 21.828 40.533 1.00 26.03 128 ALA A CA 1
ATOM 974 C C . ALA A 1 128 ? 24.869 22.675 41.793 1.00 38.68 128 ALA A C 1
ATOM 975 O O . ALA A 1 128 ? 23.902 23.064 42.490 1.00 37.00 128 ALA A O 1
ATOM 977 N N . LEU A 1 129 ? 26.151 22.899 42.093 1.00 30.58 129 LEU A N 1
ATOM 978 C CA . LEU A 1 129 ? 26.627 23.881 43.079 1.00 40.70 129 LEU A CA 1
ATOM 979 C C . LEU A 1 129 ? 26.877 25.168 42.323 1.00 28.58 129 LEU A C 1
ATOM 980 O O . LEU A 1 129 ? 27.554 25.185 41.281 1.00 30.61 129 LEU A O 1
ATOM 985 N N . VAL A 1 130 ? 26.290 26.234 42.817 1.00 26.93 130 VAL A N 1
ATOM 986 C CA . VAL A 1 130 ? 26.400 27.504 42.134 1.00 29.17 130 VAL A CA 1
ATOM 987 C C . VAL A 1 130 ? 26.960 28.450 43.237 1.00 32.92 130 VAL A C 1
ATOM 988 O O . VAL A 1 130 ? 26.414 28.517 44.335 1.00 25.57 130 VAL A O 1
ATOM 992 N N . ASP A 1 131 ? 28.099 29.068 42.951 1.00 32.94 131 ASP A N 1
ATOM 993 C CA . ASP A 1 131 ? 28.714 30.131 43.776 1.00 34.31 131 ASP A CA 1
ATOM 994 C C . ASP A 1 131 ? 27.990 31.486 43.563 1.00 43.62 131 ASP A C 1
ATOM 995 O O . ASP A 1 131 ? 28.162 32.145 42.527 1.00 27.45 131 ASP A O 1
ATOM 1000 N N . ALA A 1 132 ? 27.185 31.903 44.543 1.00 25.17 132 ALA A N 1
ATOM 1001 C CA . ALA A 1 132 ? 26.370 33.134 44.412 1.00 24.26 132 ALA A CA 1
ATOM 1002 C C . ALA A 1 132 ? 27.224 34.381 44.040 1.00 27.33 132 ALA A C 1
ATOM 1003 O O . ALA A 1 132 ? 26.732 35.342 43.428 1.00 42.31 132 ALA A O 1
ATOM 1005 N N . VAL A 1 133 ? 28.463 34.373 44.504 1.00 36.70 133 VAL A N 1
ATOM 1006 C CA . VAL A 1 133 ? 29.380 35.487 44.268 1.00 46.94 133 VAL A CA 1
ATOM 1007 C C . VAL A 1 133 ? 29.814 35.581 42.840 1.00 41.46 133 VAL A C 1
ATOM 1008 O O . VAL A 1 133 ? 29.886 36.680 42.302 1.00 43.22 133 VAL A O 1
ATOM 1012 N N . HIS A 1 134 ? 30.103 34.439 42.203 1.00 35.24 134 HIS A N 1
ATOM 1013 C CA . HIS A 1 134 ? 30.598 34.493 40.822 1.00 41.52 134 HIS A CA 1
ATOM 1014 C C . HIS A 1 134 ? 29.685 33.964 39.728 1.00 44.47 134 HIS A C 1
ATOM 1015 O O . HIS A 1 134 ? 29.973 34.136 38.547 1.00 40.89 134 HIS A O 1
ATOM 1022 N N . ALA A 1 135 ? 28.611 33.286 40.102 1.00 37.78 135 ALA A N 1
ATOM 1023 C CA . ALA A 1 135 ? 27.838 32.566 39.082 1.00 31.50 135 ALA A CA 1
ATOM 1024 C C . ALA A 1 135 ? 27.450 33.498 37.925 1.00 30.54 135 ALA A C 1
ATOM 1025 O O . ALA A 1 135 ? 27.523 33.130 36.781 1.00 33.48 135 ALA A O 1
ATOM 1027 N N . ASP A 1 136 ? 26.999 34.700 38.222 1.00 36.10 136 ASP A N 1
ATOM 1028 C CA . ASP A 1 136 ? 26.509 35.575 37.145 1.00 25.13 136 ASP A CA 1
ATOM 1029 C C . ASP A 1 136 ? 27.549 35.832 36.048 1.00 33.00 136 ASP A C 1
ATOM 1030 O O . ASP A 1 136 ? 27.252 35.662 34.866 1.00 54.34 136 ASP A O 1
ATOM 1035 N N . GLU A 1 137 ? 28.754 36.229 36.430 1.00 48.58 137 GLU A N 1
ATOM 1036 C CA . GLU A 1 137 ? 29.838 36.394 35.464 1.00 58.92 137 GLU A CA 1
ATOM 1037 C C . GLU A 1 137 ? 30.248 35.053 34.862 1.00 48.05 137 GLU A C 1
ATOM 1038 O O . GLU A 1 137 ? 30.488 34.969 33.681 1.00 32.43 137 GLU A O 1
ATOM 1044 N N . GLN A 1 138 ? 30.343 34.004 35.666 1.00 43.68 138 GLN A N 1
ATOM 1045 C CA . GLN A 1 138 ? 30.724 32.711 35.100 1.00 30.50 138 GLN A CA 1
ATOM 1046 C C . GLN A 1 138 ? 29.745 32.447 33.961 1.00 32.65 138 GLN A C 1
ATOM 1047 O O . GLN A 1 138 ? 30.111 32.341 32.774 1.00 32.71 138 GLN A O 1
ATOM 1053 N N . MET A 1 139 ? 28.459 32.404 34.298 1.00 31.96 139 MET A N 1
ATOM 1054 C CA . MET A 1 139 ? 27.452 32.165 33.260 1.00 35.60 139 MET A CA 1
ATOM 1055 C C . MET A 1 139 ? 27.548 33.044 32.015 1.00 30.04 139 MET A C 1
ATOM 1056 O O . MET A 1 139 ? 27.174 32.609 30.902 1.00 26.27 139 MET A O 1
ATOM 1061 N N . ASN A 1 140 ? 27.988 34.290 32.207 1.00 36.92 140 ASN A N 1
ATOM 1062 C CA . ASN A 1 140 ? 28.024 35.269 31.102 1.00 38.82 140 ASN A CA 1
ATOM 1063 C C . ASN A 1 140 ? 29.160 34.982 30.135 1.00 41.37 140 ASN A C 1
ATOM 1064 O O . ASN A 1 140 ? 29.120 35.431 28.987 1.00 39.63 140 ASN A O 1
ATOM 1069 N N . GLN A 1 141 ? 30.174 34.257 30.616 1.00 44.02 141 GLN A N 1
ATOM 1070 C CA . GLN A 1 141 ? 31.405 34.014 29.855 1.00 55.19 141 GLN A CA 1
ATOM 1071 C C . GLN A 1 141 ? 31.399 32.622 29.208 1.00 63.50 141 GLN A C 1
ATOM 1072 O O . GLN A 1 141 ? 31.718 32.491 28.024 1.00 54.20 141 GLN A O 1
ATOM 1078 N N . PHE A 1 142 ? 31.014 31.603 29.988 1.00 37.23 142 PHE A N 1
ATOM 1079 C CA . PHE A 1 142 ? 30.970 30.218 29.519 1.00 39.10 142 PHE A CA 1
ATOM 1080 C C . PHE A 1 142 ? 29.542 29.630 29.435 1.00 46.59 142 PHE A C 1
ATOM 1081 O O . PHE A 1 142 ? 28.898 29.386 30.461 1.00 29.70 142 PHE A O 1
ATOM 1089 N N . THR A 1 143 ? 29.060 29.406 28.224 1.00 30.66 143 THR A N 1
ATOM 1090 C CA . THR A 1 143 ? 27.871 28.572 27.983 1.00 35.10 143 THR A CA 1
ATOM 1091 C C . THR A 1 143 ? 27.759 27.420 28.962 1.00 38.12 143 THR A C 1
ATOM 1092 O O . THR A 1 143 ? 26.660 27.105 29.465 1.00 30.71 143 THR A O 1
ATOM 1096 N N . ILE A 1 144 ? 28.886 26.772 29.235 1.00 32.55 144 ILE A N 1
ATOM 1097 C CA . ILE A 1 144 ? 28.770 25.494 29.919 1.00 31.81 144 ILE A CA 1
ATOM 1098 C C . ILE A 1 144 ? 28.448 25.717 31.395 1.00 42.57 144 ILE A C 1
ATOM 1099 O O . ILE A 1 144 ? 28.021 24.794 32.033 1.00 27.95 144 ILE A O 1
ATOM 1104 N N . ALA A 1 145 ? 28.596 26.959 31.890 1.00 39.52 145 ALA A N 1
ATOM 1105 C CA . ALA A 1 145 ? 28.142 27.346 33.231 1.00 31.45 145 ALA A CA 1
ATOM 1106 C C . ALA A 1 145 ? 26.629 27.354 33.284 1.00 21.54 145 ALA A C 1
ATOM 1107 O O . ALA A 1 145 ? 26.046 26.909 34.265 1.00 36.07 145 ALA A O 1
ATOM 1109 N N . GLN A 1 146 ? 26.005 27.736 32.186 1.00 25.43 146 GLN A N 1
ATOM 1110 C CA . GLN A 1 146 ? 24.558 27.689 32.150 1.00 40.97 146 GLN A CA 1
ATOM 1111 C C . GLN A 1 146 ? 24.051 26.312 31.813 1.00 38.25 146 GLN A C 1
ATOM 1112 O O . GLN A 1 146 ? 22.913 25.956 32.209 1.00 26.31 146 GLN A O 1
ATOM 1118 N N . SER A 1 147 ? 24.813 25.587 30.974 1.00 26.12 147 SER A N 1
ATOM 1119 C CA . SER A 1 147 ? 24.429 24.189 30.654 1.00 24.62 147 SER A CA 1
ATOM 1120 C C . SER A 1 147 ? 24.368 23.371 31.902 1.00 21.39 147 SER A C 1
ATOM 1121 O O . SER A 1 147 ? 23.474 22.536 32.080 1.00 23.99 147 SER A O 1
ATOM 1124 N N . GLN A 1 148 ? 25.415 23.484 32.699 1.00 20.64 148 GLN A N 1
ATOM 1125 C CA . GLN A 1 148 ? 25.446 22.710 33.928 1.00 28.23 148 GLN A CA 1
ATOM 1126 C C . GLN A 1 148 ? 24.203 22.974 34.804 1.00 28.24 148 GLN A C 1
ATOM 1127 O O . GLN A 1 148 ? 23.669 22.071 35.428 1.00 22.06 148 GLN A O 1
ATOM 1133 N N . VAL A 1 149 ? 23.767 24.216 34.866 1.00 28.74 149 VAL A N 1
ATOM 1134 C CA . VAL A 1 149 ? 22.537 24.574 35.574 1.00 34.10 149 VAL A CA 1
ATOM 1135 C C . VAL A 1 149 ? 21.326 23.998 34.839 1.00 34.35 149 VAL A C 1
ATOM 1136 O O . VAL A 1 149 ? 20.360 23.444 35.409 1.00 21.88 149 VAL A O 1
ATOM 1140 N N . GLY A 1 150 ? 21.363 24.030 33.523 1.00 18.12 150 GLY A N 1
ATOM 1141 C CA . GLY A 1 150 ? 20.204 23.503 32.880 1.00 23.65 150 GLY A CA 1
ATOM 1142 C C . GLY A 1 150 ? 19.994 22.011 33.041 1.00 12.97 150 GLY A C 1
ATOM 1143 O O . GLY A 1 150 ? 18.870 21.543 32.854 1.00 21.31 150 GLY A O 1
ATOM 1144 N N . TYR A 1 151 ? 21.076 21.276 33.297 1.00 15.45 151 TYR A N 1
ATOM 1145 C CA . TYR A 1 151 ? 21.058 19.811 33.351 1.00 15.07 151 TYR A CA 1
ATOM 1146 C C . TYR A 1 151 ? 20.705 19.457 34.825 1.00 20.16 151 TYR A C 1
ATOM 1147 O O . TYR A 1 151 ? 20.394 18.296 35.140 1.00 20.26 151 TYR A O 1
ATOM 1156 N N . ALA A 1 152 ? 20.653 20.453 35.703 1.00 18.81 152 ALA A N 1
ATOM 1157 C CA . ALA A 1 152 ? 20.421 20.143 37.163 1.00 23.12 152 ALA A CA 1
ATOM 1158 C C . ALA A 1 152 ? 19.034 19.624 37.547 1.00 21.03 152 ALA A C 1
ATOM 1159 O O . ALA A 1 152 ? 18.013 20.039 37.029 1.00 25.43 152 ALA A O 1
ATOM 1161 N N . ASP A 1 153 ? 18.996 18.742 38.540 1.00 29.40 153 ASP A N 1
ATOM 1162 C CA . ASP A 1 153 ? 17.726 18.416 39.179 1.00 24.39 153 ASP A CA 1
ATOM 1163 C C . ASP A 1 153 ? 17.508 19.153 40.490 1.00 27.20 153 ASP A C 1
ATOM 1164 O O . ASP A 1 153 ? 16.375 19.273 40.930 1.00 28.29 153 ASP A O 1
ATOM 1169 N N . ARG A 1 154 ? 18.582 19.682 41.055 1.00 29.34 154 ARG A N 1
ATOM 1170 C CA . ARG A 1 154 ? 18.576 20.346 42.347 1.00 46.27 154 ARG A CA 1
ATOM 1171 C C . ARG A 1 154 ? 19.732 21.343 42.244 1.00 27.96 154 ARG A C 1
ATOM 1172 O O . ARG A 1 154 ? 20.851 21.021 41.932 1.00 29.29 154 ARG A O 1
ATOM 1180 N N . ILE A 1 155 ? 19.427 22.614 42.340 1.00 24.58 155 ILE A N 1
ATOM 1181 C CA . ILE A 1 155 ? 20.519 23.571 42.352 1.00 16.69 155 ILE A CA 1
ATOM 1182 C C . ILE A 1 155 ? 20.811 23.950 43.828 1.00 33.75 155 ILE A C 1
ATOM 1183 O O . ILE A 1 155 ? 19.900 24.352 44.551 1.00 25.61 155 ILE A O 1
ATOM 1188 N N . LEU A 1 156 ? 22.074 23.836 44.228 1.00 38.87 156 LEU A N 1
ATOM 1189 C CA . LEU A 1 156 ? 22.564 24.335 45.518 1.00 43.63 156 LEU A CA 1
ATOM 1190 C C . LEU A 1 156 ? 23.377 25.630 45.388 1.00 34.00 156 LEU A C 1
ATOM 1191 O O . LEU A 1 156 ? 24.489 25.716 44.823 1.00 35.50 156 LEU A O 1
ATOM 1196 N N . LEU A 1 157 ? 22.773 26.673 45.918 1.00 32.83 157 LEU A N 1
ATOM 1197 C CA . LEU A 1 157 ? 23.319 27.959 45.752 1.00 23.56 157 LEU A CA 1
ATOM 1198 C C . LEU A 1 157 ? 24.175 28.254 47.006 1.00 37.19 157 LEU A C 1
ATOM 1199 O O . LEU A 1 157 ? 23.654 28.286 48.124 1.00 31.78 157 LEU A O 1
ATOM 1204 N N . THR A 1 158 ? 25.485 28.445 46.870 1.00 32.17 158 THR A N 1
ATOM 1205 C CA . THR A 1 158 ? 26.242 28.660 48.104 1.00 34.76 158 THR A CA 1
ATOM 1206 C C . THR A 1 158 ? 26.851 30.087 48.225 1.00 41.60 158 THR A C 1
ATOM 1207 O O . THR A 1 158 ? 26.762 30.893 47.310 1.00 30.29 158 THR A O 1
ATOM 1211 N N . LYS A 1 159 ? 27.497 30.389 49.347 1.00 49.18 159 LYS A N 1
ATOM 1212 C CA . LYS A 1 159 ? 28.095 31.724 49.520 1.00 49.69 159 LYS A CA 1
ATOM 1213 C C . LYS A 1 159 ? 27.058 32.864 49.504 1.00 39.15 159 LYS A C 1
ATOM 1214 O O . LYS A 1 159 ? 27.379 33.983 49.117 1.00 45.08 159 LYS A O 1
ATOM 1220 N N . THR A 1 160 ? 25.824 32.592 49.916 1.00 43.25 160 THR A N 1
ATOM 1221 C CA . THR A 1 160 ? 24.790 33.634 49.944 1.00 38.54 160 THR A CA 1
ATOM 1222 C C . THR A 1 160 ? 25.176 34.701 50.942 1.00 39.08 160 THR A C 1
ATOM 1223 O O . THR A 1 160 ? 24.766 35.861 50.842 1.00 63.25 160 THR A O 1
ATOM 1227 N N . ASP A 1 161 ? 25.976 34.295 51.908 1.00 45.37 161 ASP A N 1
ATOM 1228 C CA . ASP A 1 161 ? 26.284 35.164 53.019 1.00 48.45 161 ASP A CA 1
ATOM 1229 C C . ASP A 1 161 ? 27.266 36.263 52.649 1.00 59.62 161 ASP A C 1
ATOM 1230 O O . ASP A 1 161 ? 27.385 37.260 53.373 1.00 62.80 161 ASP A O 1
ATOM 1235 N N . VAL A 1 162 ? 27.930 36.109 51.504 1.00 47.22 162 VAL A N 1
ATOM 1236 C CA . VAL A 1 162 ? 28.892 37.093 51.054 1.00 54.16 162 VAL A CA 1
ATOM 1237 C C . VAL A 1 162 ? 28.467 37.848 49.794 1.00 72.42 162 VAL A C 1
ATOM 1238 O O . VAL A 1 162 ? 29.052 38.880 49.456 1.00 70.70 162 VAL A O 1
ATOM 1242 N N . ALA A 1 163 ? 27.473 37.315 49.089 1.00 82.32 163 ALA A N 1
ATOM 1243 C CA . ALA A 1 163 ? 26.981 37.930 47.864 1.00 84.80 163 ALA A CA 1
ATOM 1244 C C . ALA A 1 163 ? 25.969 39.017 48.202 1.00 89.79 163 ALA A C 1
ATOM 1245 O O . ALA A 1 163 ? 25.027 38.782 48.954 1.00 91.65 163 ALA A O 1
ATOM 1247 N N . GLY A 1 164 ? 26.164 40.204 47.636 1.00 102.44 164 GLY A N 1
ATOM 1248 C CA . GLY A 1 164 ? 25.417 41.384 48.045 1.00 109.47 164 GLY A CA 1
ATOM 1249 C C . GLY A 1 164 ? 23.953 41.489 47.648 1.00 106.08 164 GLY A C 1
ATOM 1250 O O . GLY A 1 164 ? 23.159 42.092 48.372 1.00 100.11 164 GLY A O 1
ATOM 1251 N N . GLU A 1 165 ? 23.593 40.918 46.502 1.00 104.45 165 GLU A N 1
ATOM 1252 C CA . GLU A 1 165 ? 22.238 41.059 45.972 1.00 104.59 165 GLU A CA 1
ATOM 1253 C C . GLU A 1 165 ? 21.882 39.930 45.000 1.00 101.51 165 GLU A C 1
ATOM 1254 O O . GLU A 1 165 ? 21.582 40.180 43.826 1.00 95.86 165 GLU A O 1
ATOM 1260 N N . ALA A 1 166 ? 21.896 38.694 45.500 1.00 90.52 166 ALA A N 1
ATOM 1261 C CA . ALA A 1 166 ? 21.664 37.517 44.660 1.00 77.32 166 ALA A CA 1
ATOM 1262 C C . ALA A 1 166 ? 20.185 37.137 44.481 1.00 58.42 166 ALA A C 1
ATOM 1263 O O . ALA A 1 166 ? 19.874 36.009 44.105 1.00 47.59 166 ALA A O 1
ATOM 1265 N N . GLU A 1 167 ? 19.285 38.078 44.748 1.00 53.84 167 GLU A N 1
ATOM 1266 C CA . GLU A 1 167 ? 17.888 37.921 44.391 1.00 65.88 167 GLU A CA 1
ATOM 1267 C C . GLU A 1 167 ? 17.885 37.766 42.888 1.00 59.59 167 GLU A C 1
ATOM 1268 O O . GLU A 1 167 ? 17.101 36.989 42.327 1.00 44.54 167 GLU A O 1
ATOM 1274 N N . LYS A 1 168 ? 18.800 38.502 42.262 1.00 49.26 168 LYS A N 1
ATOM 1275 C CA . LYS A 1 168 ? 18.928 38.592 40.816 1.00 49.04 168 LYS A CA 1
ATOM 1276 C C . LYS A 1 168 ? 19.417 37.264 40.215 1.00 49.04 168 LYS A C 1
ATOM 1277 O O . LYS A 1 168 ? 18.839 36.746 39.262 1.00 34.52 168 LYS A O 1
ATOM 1283 N N . LEU A 1 169 ? 20.494 36.724 40.775 1.00 42.52 169 LEU A N 1
ATOM 1284 C CA . LEU A 1 169 ? 21.014 35.419 40.354 1.00 47.91 169 LEU A CA 1
ATOM 1285 C C . LEU A 1 169 ? 19.928 34.333 40.500 1.00 41.75 169 LEU A C 1
ATOM 1286 O O . LEU A 1 169 ? 19.673 33.544 39.567 1.00 32.59 169 LEU A O 1
ATOM 1291 N N . HIS A 1 170 ? 19.335 34.315 41.699 1.00 47.39 170 HIS A N 1
ATOM 1292 C CA . HIS A 1 170 ? 18.210 33.452 42.058 1.00 41.32 170 HIS A CA 1
ATOM 1293 C C . HIS A 1 170 ? 17.279 33.397 40.899 1.00 48.54 170 HIS A C 1
ATOM 1294 O O . HIS A 1 170 ? 16.951 32.318 40.411 1.00 42.11 170 HIS A O 1
ATOM 1301 N N . GLU A 1 171 ? 16.768 34.577 40.539 1.00 30.96 171 GLU A N 1
ATOM 1302 C CA . GLU A 1 171 ? 15.750 34.654 39.536 1.00 28.58 171 GLU A CA 1
ATOM 1303 C C . GLU A 1 171 ? 16.234 34.307 38.129 1.00 40.76 171 GLU A C 1
ATOM 1304 O O . GLU A 1 171 ? 15.428 33.922 37.259 1.00 39.50 171 GLU A O 1
ATOM 1310 N N . ARG A 1 172 ? 17.525 34.465 37.863 1.00 30.49 172 ARG A N 1
ATOM 1311 C CA . ARG A 1 172 ? 18.024 34.000 36.538 1.00 31.44 172 ARG A CA 1
ATOM 1312 C C . ARG A 1 172 ? 18.186 32.460 36.490 1.00 25.98 172 ARG A C 1
ATOM 1313 O O . ARG A 1 172 ? 18.036 31.830 35.428 1.00 32.46 172 ARG A O 1
ATOM 1321 N N . LEU A 1 173 ? 18.473 31.867 37.640 1.00 27.05 173 LEU A N 1
ATOM 1322 C CA . LEU A 1 173 ? 18.667 30.411 37.675 1.00 31.72 173 LEU A CA 1
ATOM 1323 C C . LEU A 1 173 ? 17.342 29.736 37.351 1.00 32.30 173 LEU A C 1
ATOM 1324 O O . LEU A 1 173 ? 17.304 28.749 36.632 1.00 32.35 173 LEU A O 1
ATOM 1329 N N . ALA A 1 174 ? 16.257 30.315 37.862 1.00 33.12 174 ALA A N 1
ATOM 1330 C CA . ALA A 1 174 ? 14.881 29.977 37.512 1.00 35.88 174 ALA A CA 1
ATOM 1331 C C . ALA A 1 174 ? 14.566 30.055 36.016 1.00 41.89 174 ALA A C 1
ATOM 1332 O O . ALA A 1 174 ? 13.956 29.142 35.455 1.00 43.55 174 ALA A O 1
ATOM 1334 N N . ARG A 1 175 ? 14.936 31.152 35.377 1.00 32.23 175 ARG A N 1
ATOM 1335 C CA . ARG A 1 175 ? 14.765 31.263 33.923 1.00 39.88 175 ARG A CA 1
ATOM 1336 C C . ARG A 1 175 ? 15.524 30.210 33.084 1.00 34.09 175 ARG A C 1
ATOM 1337 O O . ARG A 1 175 ? 14.973 29.627 32.141 1.00 31.54 175 ARG A O 1
ATOM 1345 N N . ILE A 1 176 ? 16.782 29.988 33.410 1.00 33.07 176 ILE A N 1
ATOM 1346 C CA . ILE A 1 176 ? 17.535 28.918 32.787 1.00 28.22 176 ILE A CA 1
ATOM 1347 C C . ILE A 1 176 ? 16.889 27.577 33.026 1.00 19.07 176 ILE A C 1
ATOM 1348 O O . ILE A 1 176 ? 16.626 26.799 32.067 1.00 23.20 176 ILE A O 1
ATOM 1353 N N . ASN A 1 177 ? 16.635 27.288 34.309 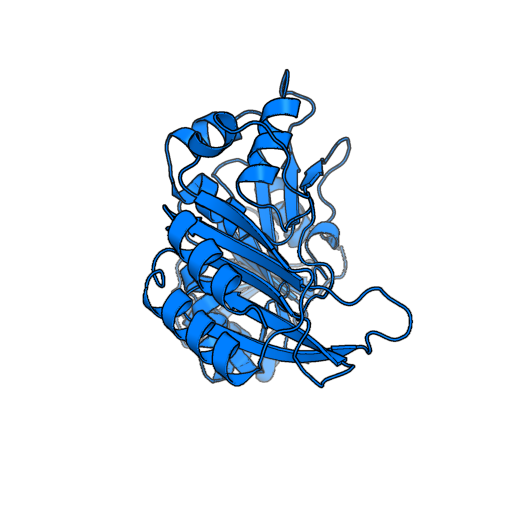1.00 25.83 177 ASN A N 1
ATOM 1354 C CA . ASN A 1 177 ? 16.089 26.011 34.730 1.00 22.14 177 ASN A CA 1
ATOM 1355 C C . ASN A 1 177 ? 14.798 26.092 35.528 1.00 20.66 177 ASN A C 1
ATOM 1356 O O . ASN A 1 177 ? 14.829 26.259 36.725 1.00 27.72 177 ASN A O 1
ATOM 1361 N N . ALA A 1 178 ? 13.651 25.924 34.862 1.00 19.96 178 ALA A N 1
ATOM 1362 C CA . ALA A 1 178 ? 12.406 26.103 35.531 1.00 20.99 178 ALA A CA 1
ATOM 1363 C C . ALA A 1 178 ? 11.980 24.841 36.259 1.00 21.26 178 ALA A C 1
ATOM 1364 O O . ALA A 1 178 ? 10.930 24.885 36.875 1.00 25.40 178 ALA A O 1
ATOM 1366 N N . ARG A 1 179 ? 12.758 23.728 36.161 1.00 25.55 179 ARG A N 1
ATOM 1367 C CA . ARG A 1 179 ? 12.383 22.443 36.806 1.00 28.68 179 ARG A CA 1
ATOM 1368 C C . ARG A 1 179 ? 13.026 22.294 38.169 1.00 30.66 179 ARG A C 1
ATOM 1369 O O . ARG A 1 179 ? 12.477 21.643 39.030 1.00 27.26 179 ARG A O 1
ATOM 1377 N N . ALA A 1 180 ? 14.258 22.760 38.323 1.00 27.84 180 ALA A N 1
ATOM 1378 C CA . ALA A 1 180 ? 14.986 22.461 39.545 1.00 23.66 180 ALA A CA 1
ATOM 1379 C C . ALA A 1 180 ? 14.678 23.461 40.690 1.00 31.30 180 ALA A C 1
ATOM 1380 O O . ALA A 1 180 ? 14.740 24.677 40.516 1.00 29.65 180 ALA A O 1
ATOM 1382 N N . PRO A 1 181 ? 14.416 22.960 41.889 1.00 29.57 181 PRO A N 1
ATOM 1383 C CA . PRO A 1 181 ? 14.384 23.860 43.047 1.00 34.52 181 PRO A CA 1
ATOM 1384 C C . PRO A 1 181 ? 15.806 24.335 43.285 1.00 28.56 181 PRO A C 1
ATOM 1385 O O . PRO A 1 181 ? 16.738 23.578 43.034 1.00 27.25 181 PRO A O 1
ATOM 1389 N N . VAL A 1 182 ? 15.952 25.582 43.699 1.00 23.99 182 VAL A N 1
ATOM 1390 C CA . VAL A 1 182 ? 17.192 26.147 44.191 1.00 27.71 182 VAL A CA 1
ATOM 1391 C C . VAL A 1 182 ? 17.080 26.140 45.698 1.00 34.84 182 VAL A C 1
ATOM 1392 O O . VAL A 1 182 ? 16.171 26.773 46.260 1.00 32.17 182 VAL A O 1
ATOM 1396 N N . TYR A 1 183 ? 17.972 25.401 46.357 1.00 31.81 183 TYR A N 1
ATOM 1397 C CA . TYR A 1 183 ? 18.100 25.484 47.808 1.00 37.70 183 TYR A CA 1
ATOM 1398 C C . TYR A 1 183 ? 19.300 26.325 48.201 1.00 32.20 183 TYR A C 1
ATOM 1399 O O . TYR A 1 183 ? 20.437 26.056 47.810 1.00 32.27 183 TYR A O 1
ATOM 1408 N N . THR A 1 184 ? 19.053 27.331 49.025 1.00 32.73 184 THR A N 1
ATOM 1409 C CA . THR A 1 184 ? 20.129 28.198 49.428 1.00 28.81 184 THR A CA 1
ATOM 1410 C C . THR A 1 184 ? 20.651 27.751 50.785 1.00 30.35 184 THR A C 1
ATOM 1411 O O . THR A 1 184 ? 19.846 27.518 51.729 1.00 30.17 184 THR A O 1
ATOM 1415 N N . VAL A 1 185 ? 21.979 27.571 50.825 1.00 33.83 185 VAL A N 1
ATOM 1416 C CA . VAL A 1 185 ? 22.750 27.063 51.951 1.00 45.87 185 VAL A CA 1
ATOM 1417 C C . VAL A 1 185 ? 23.036 28.229 52.875 1.00 42.83 185 VAL A C 1
ATOM 1418 O O . VAL A 1 185 ? 24.118 28.821 52.830 1.00 41.02 185 VAL A O 1
ATOM 1422 N N . THR A 1 186 ? 22.065 28.525 53.729 1.00 37.83 186 THR A N 1
ATOM 1423 C CA . THR A 1 186 ? 22.049 29.768 54.452 1.00 41.32 186 THR A CA 1
ATOM 1424 C C . THR A 1 186 ? 23.035 29.689 55.611 1.00 50.10 186 THR A C 1
ATOM 1425 O O . THR A 1 186 ? 23.674 30.677 55.914 1.00 42.45 186 THR A O 1
ATOM 1429 N N . HIS A 1 187 ? 23.183 28.518 56.241 1.00 41.54 187 HIS A N 1
ATOM 1430 C CA . HIS A 1 187 ? 24.034 28.467 57.442 1.00 55.36 187 HIS A CA 1
ATOM 1431 C C . HIS A 1 187 ? 25.195 27.460 57.570 1.00 61.76 187 HIS A C 1
ATOM 1432 O O . HIS A 1 187 ? 26.368 27.856 57.607 1.00 80.23 187 HIS A O 1
ATOM 1439 N N . GLY A 1 188 ? 24.876 26.182 57.691 1.00 41.68 188 GLY A N 1
ATOM 1440 C CA . GLY A 1 188 ? 25.906 25.157 57.815 1.00 38.64 188 GLY A CA 1
ATOM 1441 C C . GLY A 1 188 ? 26.548 24.752 56.482 1.00 46.41 188 GLY A C 1
ATOM 1442 O O . GLY A 1 188 ? 26.667 25.577 55.569 1.00 46.03 188 GLY A O 1
ATOM 1443 N N . ASP A 1 189 ? 26.993 23.498 56.384 1.00 39.09 189 ASP A N 1
ATOM 1444 C CA . ASP A 1 189 ? 27.543 22.961 55.141 1.00 48.14 189 ASP A CA 1
ATOM 1445 C C . ASP A 1 189 ? 26.422 22.299 54.338 1.00 46.62 189 ASP A C 1
ATOM 1446 O O . ASP A 1 189 ? 25.254 22.371 54.712 1.00 56.11 189 ASP A O 1
ATOM 1451 N N . ILE A 1 190 ? 26.773 21.686 53.216 1.00 48.91 190 ILE A N 1
ATOM 1452 C CA . ILE A 1 190 ? 25.826 20.871 52.495 1.00 31.87 190 ILE A CA 1
ATOM 1453 C C . ILE A 1 190 ? 25.866 19.495 53.158 1.00 33.98 190 ILE A C 1
ATOM 1454 O O . ILE A 1 190 ? 26.933 18.910 53.298 1.0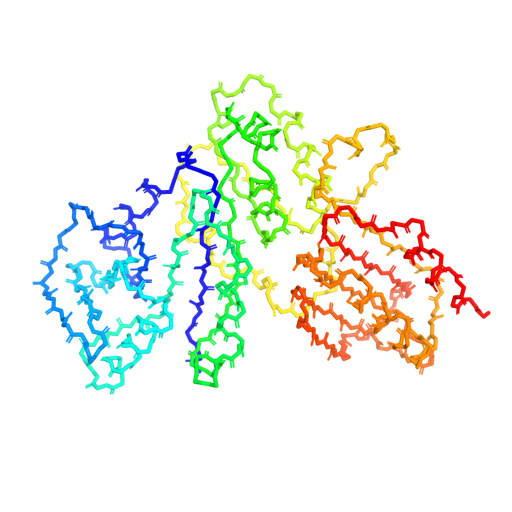0 39.12 190 ILE A O 1
ATOM 1459 N N . ASP A 1 191 ? 24.714 18.975 53.575 1.00 36.33 191 ASP A N 1
ATOM 1460 C CA . ASP A 1 191 ? 24.672 17.632 54.136 1.00 55.33 191 ASP A CA 1
ATOM 1461 C C . ASP A 1 191 ? 24.712 16.687 52.952 1.00 50.45 191 ASP A C 1
ATOM 1462 O O . ASP A 1 191 ? 23.929 16.840 52.015 1.00 37.51 191 ASP A O 1
ATOM 1467 N N . LEU A 1 192 ? 25.640 15.735 52.961 1.00 55.25 192 LEU A N 1
ATOM 1468 C CA . LEU A 1 192 ? 25.658 14.723 51.906 1.00 54.26 192 LEU A CA 1
ATOM 1469 C C . LEU A 1 192 ? 24.236 14.302 51.574 1.00 45.55 192 LEU A C 1
ATOM 1470 O O . LEU A 1 192 ? 23.949 13.888 50.430 1.00 35.71 192 LEU A O 1
ATOM 1475 N N . GLY A 1 193 ? 23.338 14.388 52.565 1.00 37.27 193 GLY A N 1
ATOM 1476 C CA . GLY A 1 193 ? 21.926 14.113 52.306 1.00 42.92 193 GLY A CA 1
ATOM 1477 C C . GLY A 1 193 ? 21.323 14.841 51.100 1.00 55.40 193 GLY A C 1
ATOM 1478 O O . GLY A 1 193 ? 20.663 14.218 50.227 1.00 39.30 193 GLY A O 1
ATOM 1479 N N . LEU A 1 194 ? 21.546 16.161 51.081 1.00 39.52 194 LEU A N 1
ATOM 1480 C CA . LEU A 1 194 ? 21.064 17.116 50.085 1.00 24.56 194 LEU A CA 1
ATOM 1481 C C . LEU A 1 194 ? 21.429 16.697 48.632 1.00 30.80 194 LEU A C 1
ATOM 1482 O O . LEU A 1 194 ? 21.063 17.375 47.667 1.00 40.38 194 LEU A O 1
ATOM 1487 N N . LEU A 1 195 ? 22.203 15.634 48.500 1.00 31.12 195 LEU A N 1
ATOM 1488 C CA . LEU A 1 195 ? 22.714 15.216 47.219 1.00 48.32 195 LEU A CA 1
ATOM 1489 C C . LEU A 1 195 ? 21.874 14.068 46.764 1.00 44.19 195 LEU A C 1
ATOM 1490 O O . LEU A 1 195 ? 21.850 13.773 45.609 1.00 33.65 195 LEU A O 1
ATOM 1495 N N . PHE A 1 196 ? 21.186 13.399 47.684 1.00 27.26 196 PHE A N 1
ATOM 1496 C CA . PHE A 1 196 ? 20.560 12.122 47.310 1.00 37.90 196 PHE A CA 1
ATOM 1497 C C . PHE A 1 196 ? 19.046 12.163 47.099 1.00 38.95 196 PHE A C 1
ATOM 1498 O O . PHE A 1 196 ? 18.424 13.131 47.451 1.00 32.75 196 PHE A O 1
ATOM 1506 N N . ASN A 1 197 ? 18.472 11.097 46.542 1.00 30.43 197 ASN A N 1
ATOM 1507 C CA . ASN A 1 197 ? 16.998 10.937 46.385 1.00 32.51 197 ASN A CA 1
ATOM 1508 C C . ASN A 1 197 ? 16.279 12.064 45.688 1.00 43.63 197 ASN A C 1
ATOM 1509 O O . ASN A 1 197 ? 15.305 12.617 46.189 1.00 30.29 197 ASN A O 1
ATOM 1514 N N . THR A 1 198 ? 16.727 12.427 44.513 1.00 52.28 198 THR A N 1
ATOM 1515 C CA . THR A 1 198 ? 16.135 13.608 43.962 1.00 39.05 198 THR A CA 1
ATOM 1516 C C . THR A 1 198 ? 15.108 13.149 42.989 1.00 26.24 198 THR A C 1
ATOM 1517 O O . THR A 1 198 ? 14.333 13.931 42.484 1.00 43.33 198 THR A O 1
ATOM 1521 N N . ASN A 1 199 ? 15.129 11.856 42.695 1.00 26.23 199 ASN A N 1
ATOM 1522 C CA . ASN A 1 199 ? 14.164 11.289 41.792 1.00 34.45 199 ASN A CA 1
ATOM 1523 C C . ASN A 1 199 ? 14.175 12.030 40.429 1.00 26.04 199 ASN A C 1
ATOM 1524 O O . ASN A 1 199 ? 13.164 12.055 39.750 1.00 30.92 199 ASN A O 1
ATOM 1529 N N . GLY A 1 200 ? 15.286 12.676 40.108 1.00 31.00 200 GLY A N 1
ATOM 1530 C CA . GLY A 1 200 ? 15.396 13.521 38.924 1.00 20.81 200 GLY A CA 1
ATOM 1531 C C . GLY A 1 200 ? 15.330 12.754 37.617 1.00 35.58 200 GLY A C 1
ATOM 1532 O O . GLY A 1 200 ? 15.076 13.370 36.604 1.00 31.17 200 GLY A O 1
ATOM 1533 N N . PHE A 1 201 ? 15.500 11.424 37.634 1.00 30.64 201 PHE A N 1
ATOM 1534 C CA . PHE A 1 201 ? 15.472 10.642 36.379 1.00 27.19 201 PHE A CA 1
ATOM 1535 C C . PHE A 1 201 ? 14.271 9.672 36.326 1.00 41.82 201 PHE A C 1
ATOM 1536 O O . PHE A 1 201 ? 14.211 8.716 35.522 1.00 32.46 201 PHE A O 1
ATOM 1544 N N . MET A 1 202 ? 13.307 9.948 37.194 1.00 31.59 202 MET A N 1
ATOM 1545 C CA . MET A 1 202 ? 12.006 9.251 37.216 1.00 40.27 202 MET A CA 1
ATOM 1546 C C . MET A 1 202 ? 10.964 10.118 36.520 1.00 26.55 202 MET A C 1
ATOM 1547 O O . MET A 1 202 ? 11.091 11.343 36.446 1.00 27.09 202 MET A O 1
ATOM 1554 N N . LEU A 1 203 ? 9.889 9.530 36.038 1.00 30.17 203 LEU A N 1
ATOM 1555 C CA . LEU A 1 203 ? 8.819 10.370 35.503 1.00 27.23 203 LEU A CA 1
ATOM 1556 C C . LEU A 1 203 ? 8.163 11.216 36.568 1.00 35.79 203 LEU A C 1
ATOM 1557 O O . LEU A 1 203 ? 8.027 10.805 37.725 1.00 29.67 203 LEU A O 1
ATOM 1562 N N . GLU A 1 204 ? 7.804 12.428 36.180 1.00 31.84 204 GLU A N 1
ATOM 1563 C CA . GLU A 1 204 ? 7.326 13.413 37.153 1.00 36.41 204 GLU A CA 1
ATOM 1564 C C . GLU A 1 204 ? 6.056 14.094 36.678 1.00 35.73 204 GLU A C 1
ATOM 1565 O O . GLU A 1 204 ? 5.991 14.563 35.535 1.00 25.55 204 GLU A O 1
ATOM 1571 N N . GLU A 1 205 ? 5.062 14.206 37.569 1.00 32.88 205 GLU A N 1
ATOM 1572 C CA . GLU A 1 205 ? 3.867 14.962 37.256 1.00 28.48 205 GLU A CA 1
ATOM 1573 C C . GLU A 1 205 ? 4.091 16.460 37.609 1.00 21.96 205 GLU A C 1
ATOM 1574 O O . GLU A 1 205 ? 3.495 17.361 37.005 1.00 36.66 205 GLU A O 1
ATOM 1580 N N . ASN A 1 206 ? 4.898 16.725 38.618 1.00 40.67 206 ASN A N 1
ATOM 1581 C CA . ASN A 1 206 ? 5.191 18.102 38.945 1.00 40.19 206 ASN A CA 1
ATOM 1582 C C . ASN A 1 206 ? 6.454 18.525 38.184 1.00 35.68 206 ASN A C 1
ATOM 1583 O O . ASN A 1 206 ? 7.567 18.383 38.673 1.00 41.47 206 ASN A O 1
ATOM 1588 N N . VAL A 1 207 ? 6.233 19.055 36.988 1.00 36.89 207 VAL A N 1
ATOM 1589 C CA . VAL A 1 207 ? 7.266 19.260 35.988 1.00 29.41 207 VAL A CA 1
ATOM 1590 C C . VAL A 1 207 ? 7.943 20.661 36.161 1.00 36.85 207 VAL A C 1
ATOM 1591 O O . VAL A 1 207 ? 9.168 20.813 36.080 1.00 30.78 207 VAL A O 1
ATOM 1595 N N . VAL A 1 208 ? 7.152 21.683 36.435 1.00 27.61 208 VAL A N 1
ATOM 1596 C CA . VAL A 1 208 ? 7.753 22.981 36.684 1.00 33.56 208 VAL A CA 1
ATOM 1597 C C . VAL A 1 208 ? 7.898 23.346 38.160 1.00 31.44 208 VAL A C 1
ATOM 1598 O O . VAL A 1 208 ? 6.952 23.240 38.945 1.00 32.97 208 VAL A O 1
ATOM 1602 N N . SER A 1 209 ? 9.084 23.813 38.514 1.00 38.05 209 SER A N 1
ATOM 1603 C CA . SER A 1 209 ? 9.373 24.266 39.876 1.00 30.52 209 SER A CA 1
ATOM 1604 C C . SER A 1 209 ? 9.043 25.754 40.014 1.00 45.36 209 SER A C 1
ATOM 1605 O O . SER A 1 209 ? 8.421 26.200 40.986 1.00 41.58 209 SER A O 1
ATOM 1608 N N . THR A 1 210 ? 9.465 26.539 39.033 1.00 42.34 210 THR A N 1
ATOM 1609 C CA . THR A 1 210 ? 9.224 27.978 39.111 1.00 43.06 210 THR A CA 1
ATOM 1610 C C . THR A 1 210 ? 8.506 28.386 37.880 1.00 43.28 210 THR A C 1
ATOM 1611 O O . THR A 1 210 ? 9.146 28.579 36.841 1.00 40.91 210 THR A O 1
ATOM 1615 N N . LYS A 1 211 ? 7.186 28.530 37.994 1.00 45.07 211 LYS A N 1
ATOM 1616 C CA . LYS A 1 211 ? 6.339 28.900 36.881 1.00 37.02 211 LYS A CA 1
ATOM 1617 C C . LYS A 1 211 ? 6.752 30.261 36.349 1.00 41.93 211 LYS A C 1
ATOM 1618 O O . LYS A 1 211 ? 6.949 31.187 37.130 1.00 37.08 211 LYS A O 1
ATOM 1624 N N . PRO A 1 212 ? 6.892 30.373 35.028 1.00 50.99 212 PRO A N 1
ATOM 1625 C CA . PRO A 1 212 ? 7.515 31.554 34.411 1.00 55.41 212 PRO A CA 1
ATOM 1626 C C . PRO A 1 212 ? 6.709 32.834 34.644 1.00 62.04 212 PRO A C 1
ATOM 1627 O O . PRO A 1 212 ? 5.493 32.764 34.817 1.00 62.48 212 PRO A O 1
ATOM 1631 N N . ARG A 1 213 ? 7.386 33.982 34.659 1.00 76.23 213 ARG A N 1
ATOM 1632 C CA . ARG A 1 213 ? 6.715 35.265 34.877 1.00 88.55 213 ARG A CA 1
ATOM 1633 C C . ARG A 1 213 ? 6.464 36.022 33.572 1.00 96.88 213 ARG A C 1
ATOM 1634 O O . ARG A 1 213 ? 6.352 35.424 32.500 1.00 100.06 213 ARG A O 1
ATOM 1642 N N . PHE A 1 214 ? 6.374 37.374 33.666 1.00 102.72 214 PHE A N 1
ATOM 1643 C CA . PHE A 1 214 ? 6.027 38.211 32.504 1.00 114.27 214 PHE A CA 1
ATOM 1644 C C . PHE A 1 214 ? 7.142 38.928 31.744 1.00 118.44 214 PHE A C 1
ATOM 1645 O O . PHE A 1 214 ? 7.146 38.966 30.519 1.00 122.33 214 PHE A O 1
ATOM 1653 N N . HIS A 1 215 ? 8.091 39.474 32.476 1.00 116.07 215 HIS A N 1
ATOM 1654 C CA . HIS A 1 215 ? 9.237 40.186 31.893 1.00 108.17 215 HIS A CA 1
ATOM 1655 C C . HIS A 1 215 ? 9.787 39.446 30.685 1.00 102.85 215 HIS A C 1
ATOM 1656 O O . HIS A 1 215 ? 10.196 38.284 30.784 1.00 98.46 215 HIS A O 1
ATOM 1663 N N . PHE A 1 216 ? 9.801 40.142 29.552 1.00 98.99 216 PHE A N 1
ATOM 1664 C CA . PHE A 1 216 ? 10.227 39.533 28.287 1.00 96.42 216 PHE A CA 1
ATOM 1665 C C . PHE A 1 216 ? 11.679 39.813 27.922 1.00 82.92 216 PHE A C 1
ATOM 1666 O O . PHE A 1 216 ? 12.309 39.005 27.239 1.00 96.84 216 PHE A O 1
ATOM 1674 N N . ILE A 1 217 ? 12.220 40.948 28.350 1.00 56.76 217 ILE A N 1
ATOM 1675 C CA . ILE A 1 217 ? 13.627 41.217 28.034 1.00 57.56 217 ILE A CA 1
ATOM 1676 C C . ILE A 1 217 ? 14.575 40.349 28.874 1.00 48.27 217 ILE A C 1
ATOM 1677 O O . ILE A 1 217 ? 15.590 39.890 28.382 1.00 51.18 217 ILE A O 1
ATOM 1682 N N . ALA A 1 218 ? 14.212 40.093 30.126 1.00 50.82 218 ALA A N 1
ATOM 1683 C CA . ALA A 1 218 ? 15.051 39.306 31.032 1.00 57.67 218 ALA A CA 1
ATOM 1684 C C . ALA A 1 218 ? 15.499 37.932 30.494 1.00 67.26 218 ALA A C 1
ATOM 1685 O O . ALA A 1 218 ? 16.648 37.517 30.669 1.00 49.53 218 ALA A O 1
ATOM 1687 N N . ASP A 1 219 ? 14.566 37.228 29.854 1.00 46.77 219 ASP A N 1
ATOM 1688 C CA . ASP A 1 219 ? 14.846 35.925 29.246 1.00 59.35 219 ASP A CA 1
ATOM 1689 C C . ASP A 1 219 ? 15.963 35.915 28.166 1.00 64.96 219 ASP A C 1
ATOM 1690 O O . ASP A 1 219 ? 16.798 35.006 28.126 1.00 48.62 219 ASP A O 1
ATOM 1695 N N . LYS A 1 220 ? 15.966 36.911 27.287 1.00 49.53 220 LYS A N 1
ATOM 1696 C CA . LYS A 1 220 ? 16.949 36.971 26.219 1.00 58.28 220 LYS A CA 1
ATOM 1697 C C . LYS A 1 220 ? 18.382 37.142 26.750 1.00 54.72 220 LYS A C 1
ATOM 1698 O O . LYS A 1 220 ? 19.348 37.177 25.986 1.00 61.80 220 LYS A O 1
ATOM 1704 N N . GLN A 1 221 ? 18.505 37.239 28.065 1.00 49.30 221 GLN A N 1
ATOM 1705 C CA . GLN A 1 221 ? 19.794 37.377 28.723 1.00 46.23 221 GLN A CA 1
ATOM 1706 C C . GLN A 1 221 ? 20.621 36.075 28.602 1.00 48.89 221 GLN A C 1
ATOM 1707 O O . GLN A 1 221 ? 21.854 36.099 28.627 1.00 43.30 221 GLN A O 1
ATOM 1713 N N . ASN A 1 222 ? 19.925 34.950 28.471 1.00 37.55 222 ASN A N 1
ATOM 1714 C CA . ASN A 1 222 ? 20.544 33.624 28.553 1.00 51.60 222 ASN A CA 1
ATOM 1715 C C . ASN A 1 222 ? 20.622 32.916 27.198 1.00 69.69 222 ASN A C 1
ATOM 1716 O O . ASN A 1 222 ? 19.744 33.112 26.344 1.00 67.17 222 ASN A O 1
ATOM 1721 N N . ASP A 1 223 ? 21.660 32.106 26.979 1.00 48.48 223 ASP A N 1
ATOM 1722 C CA . ASP A 1 223 ? 21.615 31.236 25.823 1.00 38.13 223 ASP A CA 1
ATOM 1723 C C . ASP A 1 223 ? 20.877 29.926 26.159 1.00 34.82 223 ASP A C 1
ATOM 1724 O O . ASP A 1 223 ? 20.166 29.403 25.329 1.00 38.07 223 ASP A O 1
ATOM 1729 N N . ILE A 1 224 ? 21.021 29.397 27.373 1.00 30.96 224 ILE A N 1
ATOM 1730 C CA . ILE A 1 224 ? 20.192 28.213 27.700 1.00 31.50 224 ILE A CA 1
ATOM 1731 C C . ILE A 1 224 ? 18.930 28.701 28.390 1.00 33.63 224 ILE A C 1
ATOM 1732 O O . ILE A 1 224 ? 19.033 29.473 29.315 1.00 38.35 224 ILE A O 1
ATOM 1737 N N . SER A 1 225 ? 17.740 28.272 27.971 1.00 25.04 225 SER A N 1
ATOM 1738 C CA . SER A 1 225 ? 16.589 28.624 28.742 1.00 27.45 225 SER A CA 1
ATOM 1739 C C . SER A 1 225 ? 15.557 27.549 28.748 1.00 27.43 225 SER A C 1
ATOM 1740 O O . SER A 1 225 ? 15.637 26.552 28.011 1.00 25.03 225 SER A O 1
ATOM 1743 N N . SER A 1 226 ? 14.547 27.798 29.566 1.00 25.38 226 SER A N 1
ATOM 1744 C CA . SER A 1 226 ? 13.442 26.854 29.765 1.00 29.94 226 SER A CA 1
ATOM 1745 C C . SER A 1 226 ? 12.280 27.374 29.004 1.00 28.26 226 SER A C 1
ATOM 1746 O O . SER A 1 226 ? 11.988 28.559 29.065 1.00 33.02 226 SER A O 1
ATOM 1749 N N . ILE A 1 227 ? 11.616 26.509 28.245 1.00 26.12 227 ILE A N 1
ATOM 1750 C CA . ILE A 1 227 ? 10.451 26.910 27.532 1.00 26.45 227 ILE A CA 1
ATOM 1751 C C . ILE A 1 227 ? 9.397 26.084 28.234 1.00 38.73 227 ILE A C 1
ATOM 1752 O O . ILE A 1 227 ? 9.425 24.853 28.177 1.00 28.78 227 ILE A O 1
ATOM 1757 N N . VAL A 1 228 ? 8.479 26.755 28.906 1.00 22.60 228 VAL A N 1
ATOM 1758 C CA . VAL A 1 228 ? 7.353 25.988 29.532 1.00 33.52 228 VAL A CA 1
ATOM 1759 C C . VAL A 1 228 ? 6.039 26.113 28.787 1.00 29.51 228 VAL A C 1
ATOM 1760 O O . VAL A 1 228 ? 5.560 27.231 28.584 1.00 32.07 228 VAL A O 1
ATOM 1764 N N . VAL A 1 229 ? 5.459 24.974 28.406 1.00 29.57 229 VAL A N 1
ATOM 1765 C CA . VAL A 1 229 ? 4.234 24.897 27.615 1.00 43.30 229 VAL A CA 1
ATOM 1766 C C . VAL A 1 229 ? 3.083 24.399 28.455 1.00 51.34 229 VAL A C 1
ATOM 1767 O O . VAL A 1 229 ? 3.161 23.319 29.039 1.00 34.69 229 VAL A O 1
ATOM 1771 N N . GLU A 1 230 ? 2.015 25.205 28.500 1.00 33.79 230 GLU A N 1
ATOM 1772 C CA . GLU A 1 230 ? 0.812 24.877 29.261 1.00 43.07 230 GLU A CA 1
ATOM 1773 C C . GLU A 1 230 ? -0.475 24.708 28.396 1.00 40.04 230 GLU A C 1
ATOM 1774 O O . GLU A 1 230 ? -0.948 25.679 27.803 1.00 55.18 230 GLU A O 1
ATOM 1780 N N . LEU A 1 231 ? -1.027 23.485 28.336 1.00 32.69 231 LEU A N 1
ATOM 1781 C CA . LEU A 1 231 ? -2.193 23.125 27.491 1.00 44.35 231 LEU A CA 1
ATOM 1782 C C . LEU A 1 231 ? -3.433 22.830 28.335 1.00 50.54 231 LEU A C 1
ATOM 1783 O O . LEU A 1 231 ? -3.381 22.009 29.252 1.00 41.33 231 LEU A O 1
ATOM 1788 N N . ASP A 1 232 ? -4.556 23.440 27.958 1.00 52.18 232 ASP A N 1
ATOM 1789 C CA . ASP A 1 232 ? -5.844 23.181 28.595 1.00 51.55 232 ASP A CA 1
ATOM 1790 C C . ASP A 1 232 ? -6.718 22.329 27.700 1.00 56.84 232 ASP A C 1
ATOM 1791 O O . ASP A 1 232 ? -7.940 22.327 27.846 1.00 71.76 232 ASP A O 1
ATOM 1796 N N . TYR A 1 233 ? -6.107 21.603 26.768 1.00 42.25 233 TYR A N 1
ATOM 1797 C CA . TYR A 1 233 ? -6.874 20.683 25.954 1.00 38.68 233 TYR A CA 1
ATOM 1798 C C . TYR A 1 233 ? -6.168 19.356 25.902 1.00 44.37 233 TYR A C 1
ATOM 1799 O O . TYR A 1 233 ? -4.948 19.296 26.047 1.00 38.00 233 TYR A O 1
ATOM 1808 N N . PRO A 1 234 ? -6.939 18.291 25.734 1.00 46.98 234 PRO A N 1
ATOM 1809 C CA . PRO A 1 234 ? -6.376 16.956 25.557 1.00 52.28 234 PRO A CA 1
ATOM 1810 C C . PRO A 1 234 ? -5.898 16.836 24.122 1.00 42.65 234 PRO A C 1
ATOM 1811 O O . PRO A 1 234 ? -6.393 17.561 23.244 1.00 39.80 234 PRO A O 1
ATOM 1815 N N . VAL A 1 235 ? -4.929 15.964 23.856 1.00 44.81 235 VAL A N 1
ATOM 1816 C CA . VAL A 1 235 ? -4.477 15.824 22.475 1.00 33.55 235 VAL A CA 1
ATOM 1817 C C . VAL A 1 235 ? -4.663 14.384 22.016 1.00 48.31 235 VAL A C 1
ATOM 1818 O O . VAL A 1 235 ? -4.906 13.470 22.825 1.00 53.48 235 VAL A O 1
ATOM 1822 N N . ASP A 1 236 ? -4.537 14.190 20.715 1.00 39.70 236 ASP A N 1
ATOM 1823 C CA . ASP A 1 236 ? -4.591 12.869 20.123 1.00 49.53 236 ASP A CA 1
ATOM 1824 C C . ASP A 1 236 ? -3.213 12.308 20.382 1.00 35.04 236 ASP A C 1
ATOM 1825 O O . ASP A 1 236 ? -2.247 13.011 20.217 1.00 42.31 236 ASP A O 1
ATOM 1830 N N . ILE A 1 237 ? -3.121 11.065 20.834 1.00 44.73 237 ILE A N 1
ATOM 1831 C CA . ILE A 1 237 ? -1.839 10.450 21.095 1.00 45.18 237 ILE A CA 1
ATOM 1832 C C . ILE A 1 237 ? -0.867 10.359 19.909 1.00 45.40 237 ILE A C 1
ATOM 1833 O O . ILE A 1 237 ? 0.338 10.582 20.091 1.00 54.53 237 ILE A O 1
ATOM 1838 N N . SER A 1 238 ? -1.346 9.980 18.719 1.00 36.09 238 SER A N 1
ATOM 1839 C CA . SER A 1 238 ? -0.439 9.872 17.569 1.00 36.95 238 SER A CA 1
ATOM 1840 C C . SER A 1 238 ? -0.010 11.234 17.034 1.00 34.51 238 SER A C 1
ATOM 1841 O O . SER A 1 238 ? 1.128 11.431 16.611 1.00 45.61 238 SER A O 1
ATOM 1844 N N . GLU A 1 239 ? -0.926 12.180 17.032 1.00 39.92 239 GLU A N 1
ATOM 1845 C CA . GLU A 1 239 ? -0.562 13.521 16.647 1.00 26.42 239 GLU A CA 1
ATOM 1846 C C . GLU A 1 239 ? 0.579 14.073 17.522 1.00 40.41 239 GLU A C 1
ATOM 1847 O O . GLU A 1 239 ? 1.561 14.631 17.029 1.00 40.80 239 GLU A O 1
ATOM 1853 N N . VAL A 1 240 ? 0.420 13.959 18.831 1.00 39.04 240 VAL A N 1
ATOM 1854 C CA . VAL A 1 240 ? 1.440 14.488 19.718 1.00 41.52 240 VAL A CA 1
ATOM 1855 C C . VAL A 1 240 ? 2.713 13.641 19.626 1.00 39.61 240 VAL A C 1
ATOM 1856 O O . VAL A 1 240 ? 3.810 14.147 19.802 1.00 38.76 240 VAL A O 1
ATOM 1860 N N . SER A 1 241 ? 2.579 12.341 19.353 1.00 34.17 241 SER A N 1
ATOM 1861 C CA . SER A 1 241 ? 3.765 11.543 19.080 1.00 26.37 241 SER A CA 1
ATOM 1862 C C . SER A 1 241 ? 4.512 12.088 17.874 1.00 34.71 241 SER A C 1
ATOM 1863 O O . SER A 1 241 ? 5.732 12.189 17.904 1.00 35.85 241 SER A O 1
ATOM 1866 N N . ARG A 1 242 ? 3.799 12.365 16.783 1.00 30.52 242 ARG A N 1
ATOM 1867 C CA . ARG A 1 242 ? 4.479 12.994 15.631 1.00 52.56 242 ARG A CA 1
ATOM 1868 C C . ARG A 1 242 ? 5.147 14.339 16.013 1.00 36.48 242 ARG A C 1
ATOM 1869 O O . ARG A 1 242 ? 6.280 14.626 15.638 1.00 29.89 242 ARG A O 1
ATOM 1877 N N . VAL A 1 243 ? 4.415 15.164 16.741 1.00 37.20 243 VAL A N 1
ATOM 1878 C CA . VAL A 1 243 ? 4.951 16.489 17.094 1.00 49.81 243 VAL A CA 1
ATOM 1879 C C . VAL A 1 243 ? 6.248 16.332 17.919 1.00 35.62 243 VAL A C 1
ATOM 1880 O O . VAL A 1 243 ? 7.273 16.925 17.626 1.00 40.44 243 VAL A O 1
ATOM 1884 N N . MET A 1 244 ? 6.239 15.453 18.902 1.00 42.71 244 MET A N 1
ATOM 1885 C CA . MET A 1 244 ? 7.457 15.326 19.704 1.00 27.49 244 MET A CA 1
ATOM 1886 C C . MET A 1 244 ? 8.623 14.796 18.878 1.00 24.32 244 MET A C 1
ATOM 1887 O O . MET A 1 244 ? 9.762 15.262 18.994 1.00 38.00 244 MET A O 1
ATOM 1892 N N . GLU A 1 245 ? 8.373 13.821 18.023 1.00 34.63 245 GLU A N 1
ATOM 1893 C CA . GLU A 1 245 ? 9.498 13.208 17.325 1.00 43.20 245 GLU A CA 1
ATOM 1894 C C . GLU A 1 245 ? 10.180 14.232 16.448 1.00 38.06 245 GLU A C 1
ATOM 1895 O O . GLU A 1 245 ? 11.412 14.213 16.289 1.00 47.33 245 GLU A O 1
ATOM 1901 N N . ASN A 1 246 ? 9.367 15.112 15.878 1.00 40.34 246 ASN A N 1
ATOM 1902 C CA . ASN A 1 246 ? 9.861 16.168 14.993 1.00 53.74 246 ASN A CA 1
ATOM 1903 C C . ASN A 1 246 ? 10.600 17.187 15.841 1.00 28.39 246 ASN A C 1
ATOM 1904 O O . ASN A 1 246 ? 11.697 17.614 15.533 1.00 35.24 246 ASN A O 1
ATOM 1909 N N . LEU A 1 247 ? 9.974 17.557 16.949 1.00 43.31 247 LEU A N 1
ATOM 1910 C CA . LEU A 1 247 ? 10.555 18.564 17.831 1.00 31.95 247 LEU A CA 1
ATOM 1911 C C . LEU A 1 247 ? 11.898 18.044 18.330 1.00 28.09 247 LEU A C 1
ATOM 1912 O O . LEU A 1 247 ? 12.937 18.717 18.244 1.00 35.33 247 LEU A O 1
ATOM 1917 N N . LEU A 1 248 ? 11.924 16.795 18.762 1.00 34.21 248 LEU A N 1
ATOM 1918 C CA . LEU A 1 248 ? 13.183 16.166 19.165 1.00 38.66 248 LEU A CA 1
ATOM 1919 C C . LEU A 1 248 ? 14.213 16.052 18.023 1.00 39.63 248 LEU A C 1
ATOM 1920 O O . LEU A 1 248 ? 15.418 16.160 18.231 1.00 51.93 248 LEU A O 1
ATOM 1925 N N . LEU A 1 249 ? 13.728 15.845 16.817 1.00 49.89 249 LEU A N 1
ATOM 1926 C CA . LEU A 1 249 ? 14.596 15.700 15.657 1.00 50.34 249 LEU A CA 1
ATOM 1927 C C . LEU A 1 249 ? 15.295 17.014 15.287 1.00 50.82 249 LEU A C 1
ATOM 1928 O O . LEU A 1 249 ? 16.500 17.036 15.016 1.00 53.00 249 LEU A O 1
ATOM 1933 N N . GLU A 1 250 ? 14.532 18.103 15.308 1.00 36.50 250 GLU A N 1
ATOM 1934 C CA . GLU A 1 250 ? 15.027 19.425 14.918 1.00 26.19 250 GLU A CA 1
ATOM 1935 C C . GLU A 1 250 ? 15.990 20.064 15.898 1.00 47.32 250 GLU A C 1
ATOM 1936 O O . GLU A 1 250 ? 16.988 20.647 15.471 1.00 36.48 250 GLU A O 1
ATOM 1942 N N . SER A 1 251 ? 15.761 19.901 17.204 1.00 39.98 251 SER A N 1
ATOM 1943 C CA . SER A 1 251 ? 16.640 20.564 18.154 1.00 43.56 251 SER A CA 1
ATOM 1944 C C . SER A 1 251 ? 17.446 19.584 19.004 1.00 58.25 251 SER A C 1
ATOM 1945 O O . SER A 1 251 ? 17.711 19.830 20.181 1.00 46.55 251 SER A O 1
ATOM 1948 N N . ALA A 1 252 ? 17.878 18.486 18.392 1.00 43.50 252 ALA A N 1
ATOM 1949 C CA . ALA A 1 252 ? 18.489 17.400 19.159 1.00 47.26 252 ALA A CA 1
ATOM 1950 C C . ALA A 1 252 ? 19.789 17.754 19.905 1.00 42.64 252 ALA A C 1
ATOM 1951 O O . ALA A 1 252 ? 19.920 17.442 21.089 1.00 51.48 252 ALA A O 1
ATOM 1953 N N . ASP A 1 253 ? 20.724 18.426 19.230 1.00 36.98 253 ASP A N 1
ATOM 1954 C CA . ASP A 1 253 ? 21.979 18.830 19.876 1.00 65.41 253 ASP A CA 1
ATOM 1955 C C . ASP A 1 253 ? 21.815 20.146 20.625 1.00 47.22 253 ASP A C 1
ATOM 1956 O O . ASP A 1 253 ? 22.804 20.774 21.030 1.00 43.39 253 ASP A O 1
ATOM 1961 N N . LYS A 1 254 ? 20.580 20.599 20.753 1.00 38.32 254 LYS A N 1
ATOM 1962 C CA . LYS A 1 254 ? 20.319 21.797 21.550 1.00 34.03 254 LYS A CA 1
ATOM 1963 C C . LYS A 1 254 ? 19.630 21.454 22.850 1.00 34.48 254 LYS A C 1
ATOM 1964 O O . LYS A 1 254 ? 19.702 22.233 23.809 1.00 35.94 254 LYS A O 1
ATOM 1970 N N . LEU A 1 255 ? 18.896 20.343 22.879 1.00 29.27 255 LEU A N 1
ATOM 1971 C CA . LEU A 1 255 ? 18.153 20.059 24.073 1.00 34.22 255 LEU A CA 1
ATOM 1972 C C . LEU A 1 255 ? 19.076 19.496 25.151 1.00 45.36 255 LEU A C 1
ATOM 1973 O O . LEU A 1 255 ? 20.041 18.792 24.855 1.00 33.60 255 LEU A O 1
ATOM 1978 N N . LEU A 1 256 ? 18.829 19.856 26.401 1.00 31.41 256 LEU A N 1
ATOM 1979 C CA . LEU A 1 256 ? 19.616 19.272 27.473 1.00 28.01 256 LEU A CA 1
ATOM 1980 C C . LEU A 1 256 ? 18.708 18.291 28.197 1.00 34.15 256 LEU A C 1
ATOM 1981 O O . LEU A 1 256 ? 18.971 17.088 28.270 1.00 33.49 256 LEU A O 1
ATOM 1986 N N . ARG A 1 257 ? 17.603 18.832 28.685 1.00 19.74 257 ARG A N 1
ATOM 1987 C CA . ARG A 1 257 ? 16.555 18.094 29.385 1.00 26.40 257 ARG A CA 1
ATOM 1988 C C . ARG A 1 257 ? 15.118 18.570 29.149 1.00 23.52 257 ARG A C 1
ATOM 1989 O O . ARG A 1 257 ? 14.819 19.762 28.977 1.00 23.90 257 ARG A O 1
ATOM 1997 N N . TYR A 1 258 ? 14.190 17.630 29.216 1.00 22.86 258 TYR A N 1
ATOM 1998 C CA . TYR A 1 258 ? 12.825 17.973 28.990 1.00 28.81 258 TYR A CA 1
ATOM 1999 C C . TYR A 1 258 ? 11.974 16.985 29.638 1.00 17.26 258 TYR A C 1
ATOM 2000 O O . TYR A 1 258 ? 12.322 15.768 29.690 1.00 22.35 258 TYR A O 1
ATOM 2009 N N . LYS A 1 259 ? 10.854 17.471 30.151 1.00 30.96 259 LYS A N 1
ATOM 2010 C CA . LYS A 1 259 ? 9.892 16.614 30.815 1.00 21.35 259 LYS A CA 1
ATOM 2011 C C . LYS A 1 259 ? 8.491 17.096 30.618 1.00 24.24 259 LYS A C 1
ATOM 2012 O O . LYS A 1 259 ? 8.258 18.283 30.495 1.00 24.05 259 LYS A O 1
ATOM 2018 N N . GLY A 1 260 ? 7.529 16.190 30.589 1.00 34.44 260 GLY A N 1
ATOM 2019 C CA . GLY A 1 260 ? 6.158 16.642 30.499 1.00 39.80 260 GLY A CA 1
ATOM 2020 C C . GLY A 1 260 ? 5.078 15.773 31.116 1.00 36.17 260 GLY A C 1
ATOM 2021 O O . GLY A 1 260 ? 5.282 14.612 31.383 1.00 24.10 260 GLY A O 1
ATOM 2022 N N . MET A 1 261 ? 3.916 16.386 31.341 1.00 34.73 261 MET A N 1
ATOM 2023 C CA . MET A 1 261 ? 2.696 15.701 31.744 1.00 25.45 261 MET A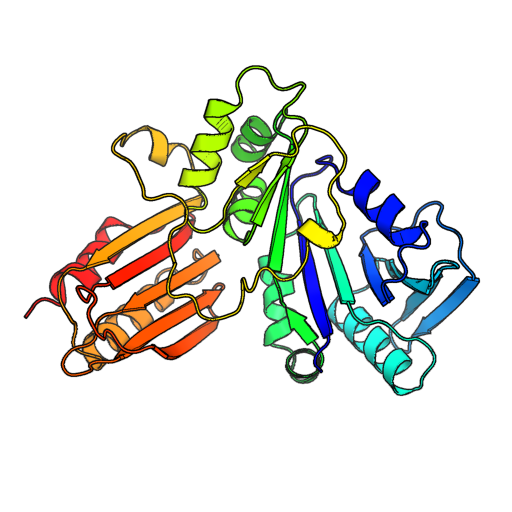 CA 1
ATOM 2024 C C . MET A 1 261 ? 1.701 16.070 30.697 1.00 21.51 261 MET A C 1
ATOM 2025 O O . MET A 1 261 ? 1.515 17.256 30.397 1.00 41.23 261 MET A O 1
ATOM 2030 N N . LEU A 1 262 ? 1.133 15.053 30.041 1.00 36.34 262 LEU A N 1
ATOM 2031 C CA . LEU A 1 262 ? 0.178 15.312 28.996 1.00 40.27 262 LEU A CA 1
ATOM 2032 C C . LEU A 1 262 ? -1.230 14.782 29.338 1.00 37.12 262 LEU A C 1
ATOM 2033 O O . LEU A 1 262 ? -1.400 13.739 29.957 1.00 30.65 262 LEU A O 1
ATOM 2038 N N . TRP A 1 263 ? -2.205 15.555 28.908 1.00 36.87 263 TRP A N 1
ATOM 2039 C CA . TRP A 1 263 ? -3.626 15.199 28.909 1.00 49.15 263 TRP A CA 1
ATOM 2040 C C . TRP A 1 263 ? -3.916 14.589 27.530 1.00 36.33 263 TRP A C 1
ATOM 2041 O O . TRP A 1 263 ? -3.913 15.293 26.533 1.00 51.31 263 TRP A O 1
ATOM 2052 N N . ILE A 1 264 ? -4.107 13.283 27.454 1.00 37.26 264 ILE A N 1
ATOM 2053 C CA . ILE A 1 264 ? -4.334 12.665 26.153 1.00 43.25 264 ILE A CA 1
ATOM 2054 C C . ILE A 1 264 ? -5.831 12.439 25.845 1.00 48.34 264 ILE A C 1
ATOM 2055 O O . ILE A 1 264 ? -6.645 12.125 26.738 1.00 50.34 264 ILE A O 1
ATOM 2060 N N . ASP A 1 265 ? -6.169 12.583 24.566 1.00 36.77 265 ASP A N 1
ATOM 2061 C CA . ASP A 1 265 ? -7.541 12.396 24.075 1.00 46.94 265 ASP A CA 1
ATOM 2062 C C . ASP A 1 265 ? -8.054 10.978 24.371 1.00 44.61 265 ASP A C 1
ATOM 2063 O O . ASP A 1 265 ? -7.565 9.996 23.801 1.00 60.67 265 ASP A O 1
ATOM 2068 N N . GLY A 1 266 ? -9.068 10.877 25.221 1.00 44.74 266 GLY A N 1
ATOM 2069 C CA . GLY A 1 266 ? -9.762 9.619 25.439 1.00 51.91 266 GLY A CA 1
ATOM 2070 C C . GLY A 1 266 ? -9.044 8.702 26.410 1.00 65.30 266 GLY A C 1
ATOM 2071 O O . GLY A 1 266 ? -9.217 7.468 26.393 1.00 49.65 266 GLY A O 1
ATOM 2072 N N . GLU A 1 267 ? -8.215 9.303 27.256 1.00 54.40 267 GLU A N 1
ATOM 2073 C CA . GLU A 1 267 ? -7.539 8.544 28.283 1.00 43.83 267 GLU A CA 1
ATOM 2074 C C . GLU A 1 267 ? -7.582 9.336 29.600 1.00 46.06 267 GLU A C 1
ATOM 2075 O O . GLU A 1 267 ? -7.229 10.499 29.665 1.00 55.03 267 GLU A O 1
ATOM 2081 N N . PRO A 1 268 ? -8.079 8.669 30.626 1.00 52.11 268 PRO A N 1
ATOM 2082 C CA . PRO A 1 268 ? -8.371 9.256 31.942 1.00 41.85 268 PRO A CA 1
ATOM 2083 C C . PRO A 1 268 ? -7.122 9.328 32.822 1.00 38.92 268 PRO A C 1
ATOM 2084 O O . PRO A 1 268 ? -7.158 9.760 33.977 1.00 54.83 268 PRO A O 1
ATOM 2088 N N . ASN A 1 269 ? -6.027 8.848 32.249 1.00 38.84 269 ASN A N 1
ATOM 2089 C CA . ASN A 1 269 ? -4.776 8.600 32.947 1.00 51.69 269 ASN A CA 1
ATOM 2090 C C . ASN A 1 269 ? -3.791 9.550 32.316 1.00 47.56 269 ASN A C 1
ATOM 2091 O O . ASN A 1 269 ? -3.750 9.671 31.089 1.00 48.22 269 ASN A O 1
ATOM 2096 N N . ARG A 1 270 ? -3.016 10.245 33.135 1.00 47.81 270 ARG A N 1
ATOM 2097 C CA . ARG A 1 270 ? -2.058 11.191 32.592 1.00 48.53 270 ARG A CA 1
ATOM 2098 C C . ARG A 1 270 ? -0.859 10.493 31.956 1.00 37.49 270 ARG A C 1
ATOM 2099 O O . ARG A 1 270 ? -0.463 9.390 32.356 1.00 33.88 270 ARG A O 1
ATOM 2107 N N . LEU A 1 271 ? -0.280 11.152 30.961 1.00 42.97 271 LEU A N 1
ATOM 2108 C CA . LEU A 1 271 ? 0.829 10.599 30.212 1.00 35.76 271 LEU A CA 1
ATOM 2109 C C . LEU A 1 271 ? 2.083 11.400 30.579 1.00 32.43 271 LEU A C 1
ATOM 2110 O O . LEU A 1 271 ? 2.096 12.605 30.438 1.00 35.11 271 LEU A O 1
ATOM 2115 N N . LEU A 1 272 ? 3.126 10.738 31.058 1.00 30.26 272 LEU A N 1
ATOM 2116 C CA . LEU A 1 272 ? 4.334 11.459 31.453 1.00 30.60 272 LEU A CA 1
ATOM 2117 C C . LEU A 1 272 ? 5.501 11.180 30.509 1.00 39.71 272 LEU A C 1
ATOM 2118 O O . LEU A 1 272 ? 5.643 10.096 29.972 1.00 38.82 272 LEU A O 1
ATOM 2123 N N . PHE A 1 273 ? 6.331 12.175 30.265 1.00 31.81 273 PHE A N 1
ATOM 2124 C CA . PHE A 1 273 ? 7.530 11.866 29.486 1.00 40.75 273 PHE A CA 1
ATOM 2125 C C . PHE A 1 273 ? 8.717 12.558 30.078 1.00 30.13 273 PHE A C 1
ATOM 2126 O O . PHE A 1 273 ? 8.577 13.616 30.731 1.00 30.47 273 PHE A O 1
ATOM 2134 N N . GLN A 1 274 ? 9.886 11.975 29.821 1.00 27.34 274 GLN A N 1
ATOM 2135 C CA . GLN A 1 274 ? 11.168 12.588 30.151 1.00 39.24 274 GLN A CA 1
ATOM 2136 C C . GLN A 1 274 ? 12.285 12.218 29.172 1.00 45.35 274 GLN A C 1
ATOM 2137 O O . GLN A 1 274 ? 12.323 11.135 28.538 1.00 27.46 274 GLN A O 1
ATOM 2143 N N . GLY A 1 275 ? 13.183 13.162 29.015 1.00 27.55 275 GLY A N 1
ATOM 2144 C CA . GLY A 1 275 ? 14.311 12.966 28.130 1.00 23.22 275 GLY A CA 1
ATOM 2145 C C . GLY A 1 275 ? 15.529 13.808 28.407 1.00 29.57 275 GLY A C 1
ATOM 2146 O O . GLY A 1 275 ? 15.426 14.844 29.061 1.00 30.24 275 GLY A O 1
ATOM 2147 N N . VAL A 1 276 ? 16.682 13.372 27.875 1.00 27.66 276 VAL A N 1
ATOM 2148 C CA . VAL A 1 276 ? 17.966 14.048 28.027 1.00 24.97 276 VAL A CA 1
ATOM 2149 C C . VAL A 1 276 ? 18.589 13.963 26.627 1.00 44.34 276 VAL A C 1
ATOM 2150 O O . VAL A 1 276 ? 18.839 12.860 26.128 1.00 29.46 276 VAL A O 1
ATOM 2154 N N . GLN A 1 277 ? 18.796 15.112 25.981 1.00 26.43 277 GLN A N 1
ATOM 2155 C CA . GLN A 1 277 ? 19.255 15.107 24.577 1.00 26.49 277 GLN A CA 1
ATOM 2156 C C . GLN A 1 277 ? 18.407 14.144 23.764 1.00 45.37 277 GLN A C 1
ATOM 2157 O O . GLN A 1 277 ? 17.193 14.298 23.671 1.00 34.72 277 GLN A O 1
ATOM 2163 N N . ARG A 1 278 ? 19.043 13.124 23.209 1.00 44.78 278 ARG A N 1
ATOM 2164 C CA . ARG A 1 278 ? 18.431 12.324 22.164 1.00 43.42 278 ARG A CA 1
ATOM 2165 C C . ARG A 1 278 ? 17.652 11.174 22.755 1.00 34.77 278 ARG A C 1
ATOM 2166 O O . ARG A 1 278 ? 16.978 10.450 22.039 1.00 43.81 278 ARG A O 1
ATOM 2174 N N . LEU A 1 279 ? 17.798 10.972 24.053 1.00 31.15 279 LEU A N 1
ATOM 2175 C CA . LEU A 1 279 ? 17.205 9.820 24.678 1.00 34.26 279 LEU A CA 1
ATOM 2176 C C . LEU A 1 279 ? 16.007 10.198 25.543 1.00 47.73 279 LEU A C 1
ATOM 2177 O O . LEU A 1 279 ? 16.130 10.984 26.480 1.00 40.63 279 LEU A O 1
ATOM 2182 N N . TYR A 1 280 ? 14.863 9.597 25.240 1.00 43.36 280 TYR A N 1
ATOM 2183 C CA . TYR A 1 280 ? 13.599 9.892 25.897 1.00 45.95 280 TYR A CA 1
ATOM 2184 C C . TYR A 1 280 ? 12.808 8.637 26.193 1.00 52.67 280 TYR A C 1
ATOM 2185 O O . TYR A 1 280 ? 13.094 7.567 25.665 1.00 56.44 280 TYR A O 1
ATOM 2194 N N . SER A 1 281 ? 11.799 8.787 27.038 1.00 52.58 281 SER A N 1
ATOM 2195 C CA . SER A 1 281 ? 10.872 7.709 27.333 1.00 45.70 281 SER A CA 1
ATOM 2196 C C . SER A 1 281 ? 9.549 8.315 27.703 1.00 49.71 281 SER A C 1
ATOM 2197 O O . SER A 1 281 ? 9.445 9.540 27.882 1.00 33.99 281 SER A O 1
ATOM 2200 N N . ALA A 1 282 ? 8.540 7.448 27.829 1.00 42.18 282 ALA A N 1
ATOM 2201 C CA . ALA A 1 282 ? 7.205 7.832 28.295 1.00 37.34 282 ALA A CA 1
ATOM 2202 C C . ALA A 1 282 ? 6.488 6.674 29.006 1.00 46.86 282 ALA A C 1
ATOM 2203 O O . ALA A 1 282 ? 6.829 5.501 28.821 1.00 47.82 282 ALA A O 1
ATOM 2205 N N . ASP A 1 283 ? 5.491 7.021 29.813 1.00 40.22 283 ASP A N 1
ATOM 2206 C CA . ASP A 1 283 ? 4.680 6.018 30.479 1.00 41.33 283 ASP A CA 1
ATOM 2207 C C . ASP A 1 283 ? 3.377 6.626 30.963 1.00 41.10 283 ASP A C 1
ATOM 2208 O O . ASP A 1 283 ? 3.313 7.849 31.196 1.00 41.52 283 ASP A O 1
ATOM 2213 N N . TRP A 1 284 ? 2.317 5.807 31.014 1.00 31.77 284 TRP A N 1
ATOM 2214 C CA . TRP A 1 284 ? 1.077 6.218 31.605 1.00 33.57 284 TRP A CA 1
ATOM 2215 C C . TRP A 1 284 ? 1.289 6.289 33.123 1.00 35.40 284 TRP A C 1
ATOM 2216 O O . TRP A 1 284 ? 1.953 5.452 33.695 1.00 50.04 284 TRP A O 1
ATOM 2227 N N . ASP A 1 285 ? 0.733 7.310 33.754 1.00 43.86 285 ASP A N 1
ATOM 2228 C CA . ASP A 1 285 ? 0.931 7.495 35.183 1.00 48.86 285 ASP A CA 1
ATOM 2229 C C . ASP A 1 285 ? -0.408 7.751 35.865 1.00 53.16 285 ASP A C 1
ATOM 2230 O O . ASP A 1 285 ? -1.447 7.421 35.327 1.00 35.60 285 ASP A O 1
ATOM 2235 N N . ARG A 1 286 ? -0.430 8.358 37.043 1.00 51.69 286 ARG A N 1
ATOM 2236 C CA . ARG A 1 286 ? -1.691 8.275 37.788 1.00 50.79 286 ARG A CA 1
ATOM 2237 C C . ARG A 1 286 ? -2.940 8.991 37.205 1.00 62.87 286 ARG A C 1
ATOM 2238 O O . ARG A 1 286 ? -2.857 10.027 36.506 1.00 52.65 286 ARG A O 1
ATOM 2246 N N . PRO A 1 287 ? -4.094 8.387 37.503 1.00 52.11 287 PRO A N 1
ATOM 2247 C CA . PRO A 1 287 ? -5.438 8.904 37.182 1.00 48.45 287 PRO A CA 1
ATOM 2248 C C . PRO A 1 287 ? -5.726 10.394 37.426 1.00 35.89 287 PRO A C 1
ATOM 2249 O O . PRO A 1 287 ? -5.382 10.946 38.481 1.00 60.14 287 PRO A O 1
ATOM 2253 N N . TRP A 1 288 ? -6.366 11.039 36.454 1.00 36.86 288 TRP A N 1
ATOM 2254 C CA . TRP A 1 288 ? -6.810 12.424 36.581 1.00 47.39 288 TRP A CA 1
ATOM 2255 C C . TRP A 1 288 ? -7.800 12.546 37.750 1.00 62.41 288 TRP A C 1
ATOM 2256 O O . TRP A 1 288 ? -8.034 13.639 38.265 1.00 56.13 288 TRP A O 1
ATOM 2267 N N . GLY A 1 289 ? -8.382 11.421 38.162 1.00 70.66 289 GLY A N 1
ATOM 2268 C CA . GLY A 1 289 ? -9.360 11.421 39.236 1.00 56.68 289 GLY A CA 1
ATOM 2269 C C . GLY A 1 289 ? -10.210 12.678 39.234 1.00 68.10 289 GLY A C 1
ATOM 2270 O O . GLY A 1 289 ? -11.002 12.895 38.307 1.00 68.16 289 GLY A O 1
ATOM 2271 N N . ASP A 1 290 ? -10.019 13.519 40.252 1.00 67.90 290 ASP A N 1
ATOM 2272 C CA . ASP A 1 290 ? -10.837 14.721 40.434 1.00 80.10 290 ASP A CA 1
ATOM 2273 C C . ASP A 1 290 ? -10.222 16.009 39.884 1.00 76.88 290 ASP A C 1
ATOM 2274 O O . ASP A 1 290 ? -10.896 17.041 39.816 1.00 69.53 290 ASP A O 1
ATOM 2279 N N . GLU A 1 291 ? -8.953 15.956 39.490 1.00 77.37 291 GLU A N 1
ATOM 2280 C CA . GLU A 1 291 ? -8.246 17.168 39.067 1.00 61.13 291 GLU A CA 1
ATOM 2281 C C . GLU A 1 291 ? -8.616 17.664 37.653 1.00 40.64 291 GLU A C 1
ATOM 2282 O O . GLU A 1 291 ? -8.959 16.890 36.791 1.00 51.92 291 GLU A O 1
ATOM 2288 N N . LYS A 1 292 ? -8.584 18.974 37.452 1.00 43.83 292 LYS A N 1
ATOM 2289 C CA . LYS A 1 292 ? -8.694 19.543 36.116 1.00 54.76 292 LYS A CA 1
ATOM 2290 C C . LYS A 1 292 ? -7.548 18.930 35.301 1.00 55.50 292 LYS A C 1
ATOM 2291 O O . LYS A 1 292 ? -6.375 19.111 35.662 1.00 59.83 292 LYS A O 1
ATOM 2297 N N . PRO A 1 293 ? -7.853 18.211 34.220 1.00 44.40 293 PRO A N 1
ATOM 2298 C CA . PRO A 1 293 ? -6.795 17.593 33.430 1.00 50.86 293 PRO A CA 1
ATOM 2299 C C . PRO A 1 293 ? -6.107 18.721 32.708 1.00 45.24 293 PRO A C 1
ATOM 2300 O O . PRO A 1 293 ? -6.728 19.756 32.437 1.00 48.04 293 PRO A O 1
ATOM 2304 N N . HIS A 1 294 ? -4.817 18.567 32.462 1.00 37.27 294 HIS A N 1
ATOM 2305 C CA . HIS A 1 294 ? -4.083 19.611 31.769 1.00 39.33 294 HIS A CA 1
ATOM 2306 C C . HIS A 1 294 ? -2.696 19.140 31.454 1.00 33.07 294 HIS A C 1
ATOM 2307 O O . HIS A 1 294 ? -2.272 18.062 31.843 1.00 37.81 294 HIS A O 1
ATOM 2314 N N . SER A 1 295 ? -2.009 19.963 30.699 1.00 39.84 295 SER A N 1
ATOM 2315 C CA . SER A 1 295 ? -0.719 19.573 30.208 1.00 47.61 295 SER A CA 1
ATOM 2316 C C . SER A 1 295 ? 0.304 20.654 30.540 1.00 31.18 295 SER A C 1
ATOM 2317 O O . SER A 1 295 ? 0.034 21.869 30.417 1.00 38.01 295 SER A O 1
ATOM 2320 N N . THR A 1 296 ? 1.455 20.183 31.018 1.00 32.21 296 THR A N 1
ATOM 2321 C CA . THR A 1 296 ? 2.605 20.999 31.407 1.00 32.65 296 THR A CA 1
ATOM 2322 C C . THR A 1 296 ? 3.867 20.338 30.895 1.00 26.49 296 THR A C 1
ATOM 2323 O O . THR A 1 296 ? 4.169 19.200 31.237 1.00 29.13 296 THR A O 1
ATOM 2327 N N . MET A 1 297 ? 4.613 21.074 30.076 1.00 28.45 297 MET A N 1
ATOM 2328 C CA . MET A 1 297 ? 5.838 20.550 29.540 1.00 32.83 297 MET A CA 1
ATOM 2329 C C . MET A 1 297 ? 6.884 21.609 29.748 1.00 23.72 297 MET A C 1
ATOM 2330 O O . MET A 1 297 ? 6.574 22.796 29.653 1.00 27.94 297 MET A O 1
ATOM 2335 N N . VAL A 1 298 ? 8.107 21.180 29.979 1.00 24.34 298 VAL A N 1
ATOM 2336 C CA . VAL A 1 298 ? 9.288 22.058 30.029 1.00 29.42 298 VAL A CA 1
ATOM 2337 C C . VAL A 1 298 ? 10.405 21.472 29.168 1.00 26.22 298 VAL A C 1
ATOM 2338 O O . VAL A 1 298 ? 10.810 20.305 29.316 1.00 19.22 298 VAL A O 1
ATOM 2342 N N . PHE A 1 299 ? 10.980 22.337 28.350 1.00 20.26 299 PHE A N 1
ATOM 2343 C CA . PHE A 1 299 ? 12.052 21.976 27.443 1.00 31.67 299 PHE A CA 1
ATOM 2344 C C . PHE A 1 299 ? 13.232 22.870 27.789 1.00 29.81 299 PHE A C 1
ATOM 2345 O O . PHE A 1 299 ? 13.109 24.112 27.768 1.00 25.90 299 PHE A O 1
ATOM 2353 N N . ILE A 1 300 ? 14.375 22.281 28.140 1.00 25.18 300 ILE A N 1
ATOM 2354 C CA . ILE A 1 300 ? 15.527 23.128 28.506 1.00 24.50 300 ILE A CA 1
ATOM 2355 C C . ILE A 1 300 ? 16.640 23.012 27.489 1.00 24.11 300 ILE A C 1
ATOM 2356 O O . ILE A 1 300 ? 17.142 21.923 27.225 1.00 22.28 300 ILE A O 1
ATOM 2361 N N . GLY A 1 301 ? 17.103 24.131 26.968 1.00 20.23 301 GLY A N 1
ATOM 2362 C CA . GLY A 1 301 ? 18.040 23.983 25.865 1.00 21.84 301 GLY A CA 1
ATOM 2363 C C . GLY A 1 301 ? 18.701 25.270 25.408 1.00 25.75 301 GLY A C 1
ATOM 2364 O O . GLY A 1 301 ? 18.337 26.359 25.886 1.00 29.42 301 GLY A O 1
ATOM 2365 N N . ILE A 1 302 ? 19.602 25.147 24.431 1.00 28.03 302 ILE A N 1
ATOM 2366 C CA . ILE A 1 302 ? 20.290 26.288 23.801 1.00 30.23 302 ILE A CA 1
ATOM 2367 C C . ILE A 1 302 ? 19.595 26.806 22.528 1.00 29.01 302 ILE A C 1
ATOM 2368 O O . ILE A 1 302 ? 19.395 26.065 21.549 1.00 30.61 302 ILE A O 1
ATOM 2373 N N . GLN A 1 303 ? 19.257 28.085 22.522 1.00 39.53 303 GLN A N 1
ATOM 2374 C CA . GLN A 1 303 ? 18.820 28.669 21.271 1.00 48.10 303 GLN A CA 1
ATOM 2375 C C . GLN A 1 303 ? 17.631 27.916 20.768 1.00 47.00 303 GLN A C 1
ATOM 2376 O O . GLN A 1 303 ? 17.557 27.667 19.563 1.00 37.89 303 GLN A O 1
ATOM 2382 N N . LEU A 1 304 ? 16.711 27.524 21.659 1.00 33.46 304 LEU A N 1
ATOM 2383 C CA . LEU A 1 304 ? 15.614 26.698 21.198 1.00 27.65 304 LEU A CA 1
ATOM 2384 C C . LEU A 1 304 ? 14.674 27.587 20.345 1.00 37.68 304 LEU A C 1
ATOM 2385 O O . LEU A 1 304 ? 14.568 28.799 20.564 1.00 43.90 304 LEU A O 1
ATOM 2390 N N . PRO A 1 305 ? 14.040 26.982 19.348 1.00 36.53 305 PRO A N 1
ATOM 2391 C CA . PRO A 1 305 ? 13.122 27.692 18.455 1.00 39.07 305 PRO A CA 1
ATOM 2392 C C . PRO A 1 305 ? 11.725 27.718 19.064 1.00 26.31 305 PRO A C 1
ATOM 2393 O O . PRO A 1 305 ? 10.860 26.958 18.689 1.00 36.02 305 PRO A O 1
ATOM 2397 N N . GLU A 1 306 ? 11.548 28.597 20.029 1.00 33.16 306 GLU A N 1
ATOM 2398 C CA . GLU A 1 306 ? 10.353 28.598 20.864 1.00 36.60 306 GLU A CA 1
ATOM 2399 C C . GLU A 1 306 ? 9.008 28.845 20.124 1.00 44.46 306 GLU A C 1
ATOM 2400 O O . GLU A 1 306 ? 8.036 28.076 20.243 1.00 27.84 306 GLU A O 1
ATOM 2406 N N . GLU A 1 307 ? 8.949 29.945 19.381 1.00 43.91 307 GLU A N 1
ATOM 2407 C CA . GLU A 1 307 ? 7.872 30.182 18.423 1.00 44.53 307 GLU A CA 1
ATOM 2408 C C . GLU A 1 307 ? 7.422 28.868 17.769 1.00 46.91 307 GLU A C 1
ATOM 2409 O O . GLU A 1 307 ? 6.264 28.496 17.822 1.00 41.24 307 GLU A O 1
ATOM 2415 N N . GLU A 1 308 ? 8.357 28.143 17.161 1.00 40.41 308 GLU A N 1
ATOM 2416 C CA . GLU A 1 308 ? 7.970 26.950 16.436 1.00 44.30 308 GLU A CA 1
ATOM 2417 C C . GLU A 1 308 ? 7.492 25.833 17.346 1.00 37.21 308 GLU A C 1
ATOM 2418 O O . GLU A 1 308 ? 6.553 25.128 17.017 1.00 37.78 308 GLU A O 1
ATOM 2424 N N . ILE A 1 309 ? 8.139 25.651 18.491 1.00 34.93 309 ILE A N 1
ATOM 2425 C CA . ILE A 1 309 ? 7.639 24.617 19.394 1.00 36.37 309 ILE A CA 1
ATOM 2426 C C . ILE A 1 309 ? 6.167 24.839 19.825 1.00 33.67 309 ILE A C 1
ATOM 2427 O O . ILE A 1 309 ? 5.335 23.904 19.728 1.00 46.35 309 ILE A O 1
ATOM 2432 N N . ARG A 1 310 ? 5.848 26.041 20.275 1.00 28.32 310 ARG A N 1
ATOM 2433 C CA . ARG A 1 310 ? 4.517 26.381 20.821 1.00 39.12 310 ARG A CA 1
ATOM 2434 C C . ARG A 1 310 ? 3.514 26.289 19.684 1.00 43.43 310 ARG A C 1
ATOM 2435 O O . ARG A 1 310 ? 2.445 25.649 19.799 1.00 35.68 310 ARG A O 1
ATOM 2443 N N . ALA A 1 311 ? 3.898 26.855 18.537 1.00 41.21 311 ALA A N 1
ATOM 2444 C CA . ALA A 1 311 ? 3.171 26.569 17.304 1.00 29.05 311 ALA A CA 1
ATOM 2445 C C . ALA A 1 311 ? 2.807 25.084 17.071 1.00 43.57 311 ALA A C 1
ATOM 2446 O O . ALA A 1 311 ? 1.645 24.766 16.834 1.00 46.06 311 ALA A O 1
ATOM 2448 N N . ALA A 1 312 ? 3.783 24.188 17.092 1.00 40.41 312 ALA A N 1
ATOM 2449 C CA . ALA A 1 312 ? 3.493 22.764 16.870 1.00 45.43 312 ALA A CA 1
ATOM 2450 C C . ALA A 1 312 ? 2.422 22.165 17.827 1.00 49.72 312 ALA A C 1
ATOM 2451 O O . ALA A 1 312 ? 1.530 21.425 17.398 1.00 54.37 312 ALA A O 1
ATOM 2453 N N . PHE A 1 313 ? 2.517 22.494 19.114 1.00 36.36 313 PHE A N 1
ATOM 2454 C CA . PHE A 1 313 ? 1.566 22.074 20.136 1.00 34.47 313 PHE A CA 1
ATOM 2455 C C . PHE A 1 313 ? 0.214 22.808 20.068 1.00 50.03 313 PHE A C 1
ATOM 2456 O O . PHE A 1 313 ? -0.836 22.192 20.282 1.00 43.15 313 PHE A O 1
ATOM 2464 N N . ALA A 1 314 ? 0.270 24.112 19.787 1.00 39.60 314 ALA A N 1
ATOM 2465 C CA . ALA A 1 314 ? -0.899 24.959 19.527 1.00 50.98 314 ALA A CA 1
ATOM 2466 C C . ALA A 1 314 ? -1.882 24.389 18.502 1.00 54.45 314 ALA A C 1
ATOM 2467 O O . ALA A 1 314 ? -3.084 24.527 18.670 1.00 59.40 314 ALA A O 1
ATOM 2469 N N . GLY A 1 315 ? -1.370 23.794 17.432 1.00 48.22 315 GLY A N 1
ATOM 2470 C CA . GLY A 1 315 ? -2.212 23.225 16.395 1.00 52.81 315 GLY A CA 1
ATOM 2471 C C . GLY A 1 315 ? -2.608 21.775 16.607 1.00 70.81 315 GLY A C 1
ATOM 2472 O O . GLY A 1 315 ? -2.939 21.067 15.643 1.00 59.73 315 GLY A O 1
ATOM 2473 N N . LEU A 1 316 ? -2.558 21.327 17.863 1.00 61.20 316 LEU A N 1
ATOM 2474 C CA . LEU A 1 316 ? -3.052 20.005 18.230 1.00 57.13 316 LEU A CA 1
ATOM 2475 C C . LEU A 1 316 ? -4.521 20.079 18.644 1.00 53.34 316 LEU A C 1
ATOM 2476 O O . LEU A 1 316 ? -5.142 19.053 18.906 1.00 42.92 316 LEU A O 1
ATOM 2481 N N . ARG A 1 317 ? -5.047 21.302 18.715 1.00 44.96 317 ARG A N 1
ATOM 2482 C CA . ARG A 1 317 ? -6.453 21.604 18.973 1.00 59.22 317 ARG A CA 1
ATOM 2483 C C . ARG A 1 317 ? -7.538 20.800 18.234 1.00 49.37 317 ARG A C 1
ATOM 2484 O O . ARG A 1 317 ? -7.478 20.603 17.014 1.00 65.57 317 ARG A O 1
ATOM 2492 N N . LYS A 1 318 ? -8.543 20.368 18.992 1.00 51.55 318 LYS A N 1
ATOM 2493 C CA . LYS A 1 318 ? -9.767 19.772 18.443 1.00 42.35 318 LYS A CA 1
ATOM 2494 C C . LYS A 1 318 ? -10.966 20.472 19.044 1.00 59.30 318 LYS A C 1
ATOM 2495 O O . LYS A 1 318 ? -11.480 20.039 20.078 1.00 79.16 318 LYS A O 1
#

Sequence (317 aa):
NPIAVTLLTGFLGAGKTTLLRHILNEQHGYKIAVIENEFGEVSVDDQLIGDRATQIKTLTNGCICCSRSNELEDALLDLLDNLDKGNIQFDRLVIECTGMADPGPIIQTFFSHEVLCQRYLLDGVIALVDAVHADEQMNQFTIAQSQVGYADRILLTKTDVAGEAEKLHERLARINARAPVYTVTHGDIDLGLLFNTNGFMLEENVVSTKPRFHFIADKQNDISSIVVELDYPVDISEVSRVMENLLLESADKLLRYKGMLWIDGEPNRLLFQGVQRLYSADWDRPWGDEKPHSTMVFIGIQLPEEEIRAAFAGLRK